Protein AF-0000000080482122 (afdb_homodimer)

Nearest PDB structures (foldseek):
  1s3l-assembly1_A  TM=9.339E-01  e=3.940E-17  Methanocaldococcus jannaschii
  7ss7-assembly1_A  TM=6.640E-01  e=1.891E-08  Klebsiella pneumoniae
  6wii-assembly1_A  TM=6.461E-01  e=1.891E-08  Klebsiella pneumoniae
  8qka-assembly1_A-2  TM=6.453E-01  e=2.932E-08  Klebsiella pneumoniae
  7ss6-assembly1_A  TM=6.422E-01  e=3.122E-08  Klebsiella pneumoniae

Sequence (332 aa):
MKLGVVSDTHDNLNYVEAAVSHFEAEAVEVVVHCGDIVSPFSATPFDSDFDFHAIRGNNDGEWKLRNVVESFGTYHDDFAHLTLDGEEIAVYHGTEAKLVEALLDSGNYDYVLRGHTHDRVVEDRDGTTHINPGGLPISGADDSFHVAVVDLGTGSVSFERLGGDAMKLGVVSDTHDNLNYVEAAVSHFEAEAVEVVVHCGDIVSPFSATPFDSDFDFHAIRGNNDGEWKLRNVVESFGTYHDDFAHLTLDGEEIAVYHGTEAKLVEALLDSGNYDYVLRGHTHDRVVEDRDGTTHINPGGLPISGADDSFHVAVVDLGTGSVSFERLGGDA

InterPro domains:
  IPR000979 Phosphodiesterase MJ0936/Vps29 [TIGR00040] (1-157)
  IPR024654 Calcineurin-like phosphoesterase domain, lpxH-type [PF12850] (1-154)
  IPR029052 Metallo-dependent phosphatase-like [G3DSA:3.60.21.10] (1-158)
  IPR029052 Metallo-dependent phosphatase-like [SSF56300] (1-161)
  IPR041802 YfcE-like, metallophosphatase domain [cd00841] (2-159)
  IPR053193 Metallophosphoesterase YfcE-like [PTHR43165] (1-136)

Foldseek 3Di:
DKEKEAEAAQCVQQVLLFSCVVCVVVVHAEYEYLENCQDQVSLQSNLDNHAYEYEYDPNNDDPCNQVSCVVRHHYDYQKDWDQDPNFTEIRGQCPDVVVLVCVLVVPPGQEYEYEDQLAFDFDHDPRHTYGYLGYDDDPPHDRFHWMWMADPVVRDIDIDTTDPDD/DKEKEFEAAQCVQQVLLFSLVVCVVVVHAEYEYLENCQDLVSLQSNLDNHAYEYEYDPNNDDPCNQVSCVVRHHYDYQKDWDQDPNFTEIRHQCPDVVVLVCVLVVPPGQEYEYEDQLAFDFDHDPRHTYGYLGYDDDPPHDRFHWMWMADPVVRDIDIDTTDPDD

pLDDT: mean 96.83, std 7.22, range [35.22, 99.0]

Structure (mmCIF, N/CA/C/O backbone):
data_AF-0000000080482122-model_v1
#
loop_
_entity.id
_entity.type
_entity.pdbx_description
1 polymer Phosphoesterase
#
loop_
_atom_site.group_PDB
_atom_site.id
_atom_site.type_symbol
_atom_site.label_atom_id
_atom_site.label_alt_id
_atom_site.label_comp_id
_atom_site.label_asym_id
_atom_site.label_entity_id
_atom_site.label_seq_id
_atom_site.pdbx_PDB_ins_code
_atom_site.Cartn_x
_atom_site.Cartn_y
_atom_site.Cartn_z
_atom_site.occupancy
_atom_site.B_iso_or_equiv
_atom_site.auth_seq_id
_atom_site.auth_comp_id
_atom_site.auth_asym_id
_atom_site.auth_atom_id
_atom_site.pdbx_PDB_model_num
ATOM 1 N N . MET A 1 1 ? -11.234 -23.516 -11.789 1 97 1 MET A N 1
ATOM 2 C CA . MET A 1 1 ? -10.047 -22.844 -12.305 1 97 1 MET A CA 1
ATOM 3 C C . MET A 1 1 ? -8.883 -22.984 -11.328 1 97 1 MET A C 1
ATOM 5 O O . MET A 1 1 ? -9.078 -22.875 -10.109 1 97 1 MET A O 1
ATOM 9 N N . LYS A 1 2 ? -7.684 -23.281 -11.875 1 98.62 2 LYS A N 1
ATOM 10 C CA . LYS A 1 2 ? -6.492 -23.328 -11.039 1 98.62 2 LYS A CA 1
ATOM 11 C C . LYS A 1 2 ? -5.645 -22.062 -11.211 1 98.62 2 LYS A C 1
ATOM 13 O O . LYS A 1 2 ? -5.434 -21.609 -12.336 1 98.62 2 LYS A O 1
ATOM 18 N N . LEU A 1 3 ? -5.297 -21.562 -10.07 1 98.88 3 LEU A N 1
ATOM 19 C CA . LEU A 1 3 ? -4.473 -20.359 -9.992 1 98.88 3 LEU A CA 1
ATOM 20 C C . LEU A 1 3 ? -3.09 -20.688 -9.438 1 98.88 3 LEU A C 1
ATOM 22 O O . LEU A 1 3 ? -2.969 -21.297 -8.375 1 98.88 3 LEU A O 1
ATOM 26 N N . GLY A 1 4 ? -2.064 -20.422 -10.227 1 98.94 4 GLY A N 1
ATOM 27 C CA . GLY A 1 4 ? -0.704 -20.516 -9.727 1 98.94 4 GLY A CA 1
ATOM 28 C C . GLY A 1 4 ? -0.22 -19.219 -9.078 1 98.94 4 GLY A C 1
ATOM 29 O O . GLY A 1 4 ? -0.48 -18.125 -9.586 1 98.94 4 GLY A O 1
ATOM 30 N N . VAL A 1 5 ? 0.404 -19.297 -7.93 1 99 5 VAL A N 1
ATOM 31 C CA . VAL A 1 5 ? 0.915 -18.156 -7.188 1 99 5 VAL A CA 1
ATOM 32 C C . VAL A 1 5 ? 2.41 -18.328 -6.93 1 99 5 VAL A C 1
ATOM 34 O O . VAL A 1 5 ? 2.84 -19.359 -6.422 1 99 5 VAL A O 1
ATOM 37 N N . VAL A 1 6 ? 3.184 -17.375 -7.32 1 98.94 6 VAL A N 1
ATOM 38 C CA . VAL A 1 6 ? 4.629 -17.359 -7.117 1 98.94 6 VAL A CA 1
ATOM 39 C C . VAL A 1 6 ? 5.09 -15.961 -6.723 1 98.94 6 VAL A C 1
ATOM 41 O O . VAL A 1 6 ? 4.398 -14.977 -6.992 1 98.94 6 VAL A O 1
ATOM 44 N N . SER A 1 7 ? 6.152 -15.867 -6.008 1 98.88 7 SER A N 1
ATOM 45 C CA . SER A 1 7 ? 6.652 -14.578 -5.559 1 98.88 7 SER A CA 1
ATOM 46 C C . SER A 1 7 ? 8.148 -14.625 -5.281 1 98.88 7 SER A C 1
ATOM 48 O O . SER A 1 7 ? 8.711 -15.703 -5.07 1 98.88 7 SER A O 1
ATOM 50 N N . ASP A 1 8 ? 8.812 -13.469 -5.312 1 98.69 8 ASP A N 1
ATOM 51 C CA . ASP A 1 8 ? 10.156 -13.258 -4.793 1 98.69 8 ASP A CA 1
ATOM 52 C C . ASP A 1 8 ? 11.141 -14.258 -5.402 1 98.69 8 ASP A C 1
ATOM 54 O O . ASP A 1 8 ? 11.891 -14.914 -4.684 1 98.69 8 ASP A O 1
ATOM 58 N N . THR A 1 9 ? 11.109 -14.344 -6.742 1 98.19 9 THR A N 1
ATOM 59 C CA . THR A 1 9 ? 12.008 -15.242 -7.457 1 98.19 9 THR A CA 1
ATOM 60 C C . THR A 1 9 ? 13.398 -14.625 -7.594 1 98.19 9 THR A C 1
ATOM 62 O O . THR A 1 9 ? 14.383 -15.344 -7.773 1 98.19 9 THR A O 1
ATOM 65 N N . HIS A 1 10 ? 13.539 -13.281 -7.57 1 97.75 10 HIS A N 1
ATOM 66 C CA . HIS A 1 10 ? 14.789 -12.523 -7.5 1 97.75 10 HIS A CA 1
ATOM 67 C C . HIS A 1 10 ? 15.773 -12.984 -8.57 1 97.75 10 HIS A C 1
ATOM 69 O O . HIS A 1 10 ? 16.938 -13.258 -8.266 1 97.75 10 HIS A O 1
ATOM 75 N N . ASP A 1 11 ? 15.336 -13.109 -9.789 1 97 11 ASP A N 1
ATOM 76 C CA . ASP A 1 11 ? 16.156 -13.344 -10.977 1 97 11 ASP A CA 1
ATOM 77 C C . ASP A 1 11 ? 16.734 -14.75 -10.977 1 97 11 ASP A C 1
ATOM 79 O O . ASP A 1 11 ? 17.609 -15.07 -11.781 1 97 11 ASP A O 1
ATOM 83 N N . ASN A 1 12 ? 16.312 -15.617 -10.047 1 97.5 12 ASN A N 1
ATOM 84 C CA . ASN A 1 12 ? 16.812 -16.984 -10.062 1 97.5 12 ASN A CA 1
ATOM 85 C C . ASN A 1 12 ? 16.125 -17.828 -11.141 1 97.5 12 ASN A C 1
ATOM 87 O O . ASN A 1 12 ? 15.047 -18.391 -10.898 1 97.5 12 ASN A O 1
ATOM 91 N N . LEU A 1 13 ? 16.781 -17.984 -12.258 1 97.06 13 LEU A N 1
ATOM 92 C CA . LEU A 1 13 ? 16.188 -18.578 -13.445 1 97.06 13 LEU A CA 1
ATOM 93 C C . LEU A 1 13 ? 15.859 -20.047 -13.211 1 97.06 13 LEU A C 1
ATOM 95 O O . LEU A 1 13 ? 14.875 -20.562 -13.742 1 97.06 13 LEU A O 1
ATOM 99 N N . ASN A 1 14 ? 16.672 -20.688 -12.391 1 96.75 14 ASN A N 1
ATOM 100 C CA . ASN A 1 14 ? 16.391 -22.094 -12.102 1 96.75 14 ASN A CA 1
ATOM 101 C C . ASN A 1 14 ? 15.039 -22.266 -11.422 1 96.75 14 ASN A C 1
ATOM 103 O O . ASN A 1 14 ? 14.242 -23.109 -11.82 1 96.75 14 ASN A O 1
ATOM 107 N N . TYR A 1 15 ? 14.773 -21.469 -10.461 1 97.44 15 TYR A N 1
ATOM 108 C CA . TYR A 1 15 ? 13.523 -21.562 -9.727 1 97.44 15 TYR A CA 1
ATOM 109 C C . TYR A 1 15 ? 12.359 -21.047 -10.562 1 97.44 15 TYR A C 1
ATOM 111 O O . TYR A 1 15 ? 11.25 -21.578 -10.492 1 97.44 15 TYR A O 1
ATOM 119 N N . VAL A 1 16 ? 12.633 -20.047 -11.367 1 98.19 16 VAL A N 1
ATOM 120 C CA . VAL A 1 16 ? 11.609 -19.516 -12.266 1 98.19 16 VAL A CA 1
ATOM 121 C C . VAL A 1 16 ? 11.164 -20.609 -13.242 1 98.19 16 VAL A C 1
ATOM 123 O O . VAL A 1 16 ? 9.969 -20.875 -13.391 1 98.19 16 VAL A O 1
ATOM 126 N N . GLU A 1 17 ? 12.133 -21.188 -13.859 1 98 17 GLU A N 1
ATOM 127 C CA . GLU A 1 17 ? 11.828 -22.234 -14.836 1 98 17 GLU A CA 1
ATOM 128 C C . GLU A 1 17 ? 11.125 -23.422 -14.188 1 98 17 GLU A C 1
ATOM 130 O O . GLU A 1 17 ? 10.203 -24 -14.773 1 98 17 GLU A O 1
ATOM 135 N N . ALA A 1 18 ? 11.586 -23.766 -13.008 1 98.19 18 ALA A N 1
ATOM 136 C CA . ALA A 1 18 ? 10.93 -24.844 -12.266 1 98.19 18 ALA A CA 1
ATOM 137 C C . ALA A 1 18 ? 9.477 -24.484 -11.961 1 98.19 18 ALA A C 1
ATOM 139 O O . ALA A 1 18 ? 8.594 -25.344 -12.062 1 98.19 18 ALA A O 1
ATOM 140 N N . ALA A 1 19 ? 9.195 -23.312 -11.539 1 98.62 19 ALA A N 1
ATOM 141 C CA . ALA A 1 19 ? 7.84 -22.859 -11.242 1 98.62 19 ALA A CA 1
ATOM 142 C C . ALA A 1 19 ? 6.949 -22.953 -12.484 1 98.62 19 ALA A C 1
ATOM 144 O O . ALA A 1 19 ? 5.844 -23.484 -12.422 1 98.62 19 ALA A O 1
ATOM 145 N N . VAL A 1 20 ? 7.484 -22.391 -13.617 1 98.62 20 VAL A N 1
ATOM 146 C CA . VAL A 1 20 ? 6.734 -22.391 -14.867 1 98.62 20 VAL A CA 1
ATOM 147 C C . VAL A 1 20 ? 6.398 -23.828 -15.273 1 98.62 20 VAL A C 1
ATOM 149 O O . VAL A 1 20 ? 5.25 -24.125 -15.602 1 98.62 20 VAL A O 1
ATOM 152 N N . SER A 1 21 ? 7.422 -24.656 -15.211 1 98.44 21 SER A N 1
ATOM 153 C CA . SER A 1 21 ? 7.223 -26.047 -15.562 1 98.44 21 SER A CA 1
ATOM 154 C C . SER A 1 21 ? 6.152 -26.688 -14.688 1 98.44 21 SER A C 1
ATOM 156 O O . SER A 1 21 ? 5.316 -27.453 -15.18 1 98.44 21 SER A O 1
ATOM 158 N N . HIS A 1 22 ? 6.199 -26.438 -13.422 1 98.62 22 HIS A N 1
ATOM 159 C CA . HIS A 1 22 ? 5.219 -26.984 -12.492 1 98.62 22 HIS A CA 1
ATOM 160 C C . HIS A 1 22 ? 3.812 -26.5 -12.82 1 98.62 22 HIS A C 1
ATOM 162 O O . HIS A 1 22 ? 2.867 -27.297 -12.852 1 98.62 22 HIS A O 1
ATOM 168 N N . PHE A 1 23 ? 3.635 -25.219 -13.078 1 98.81 23 PHE A N 1
ATOM 169 C CA . PHE A 1 23 ? 2.33 -24.641 -13.391 1 98.81 23 PHE A CA 1
ATOM 170 C C . PHE A 1 23 ? 1.779 -25.234 -14.68 1 98.81 23 PHE A C 1
ATOM 172 O O . PHE A 1 23 ? 0.583 -25.516 -14.781 1 98.81 23 PHE A O 1
ATOM 179 N N . GLU A 1 24 ? 2.689 -25.422 -15.633 1 98.56 24 GLU A N 1
ATOM 180 C CA . GLU A 1 24 ? 2.279 -26.078 -16.875 1 98.56 24 GLU A CA 1
ATOM 181 C C . GLU A 1 24 ? 1.804 -27.5 -16.609 1 98.56 24 GLU A C 1
ATOM 183 O O . GLU A 1 24 ? 0.758 -27.906 -17.125 1 98.56 24 GLU A O 1
ATOM 188 N N . ALA A 1 25 ? 2.566 -28.219 -15.844 1 98.19 25 ALA A N 1
ATOM 189 C CA . ALA A 1 25 ? 2.238 -29.609 -15.539 1 98.19 25 ALA A CA 1
ATOM 190 C C . ALA A 1 25 ? 0.899 -29.703 -14.812 1 98.19 25 ALA A C 1
ATOM 192 O O . ALA A 1 25 ? 0.146 -30.672 -15.016 1 98.19 25 ALA A O 1
ATOM 193 N N . GLU A 1 26 ? 0.612 -28.734 -14 1 98.25 26 GLU A N 1
ATOM 194 C CA . GLU A 1 26 ? -0.624 -28.719 -13.227 1 98.25 26 GLU A CA 1
ATOM 195 C C . GLU A 1 26 ? -1.778 -28.141 -14.047 1 98.25 26 GLU A C 1
ATOM 197 O O . GLU A 1 26 ? -2.91 -28.062 -13.562 1 98.25 26 GLU A O 1
ATOM 202 N N . ALA A 1 27 ? -1.479 -27.719 -15.258 1 98.12 27 ALA A N 1
ATOM 203 C CA . ALA A 1 27 ? -2.459 -27.125 -16.172 1 98.12 27 ALA A CA 1
ATOM 204 C C . ALA A 1 27 ? -3.137 -25.922 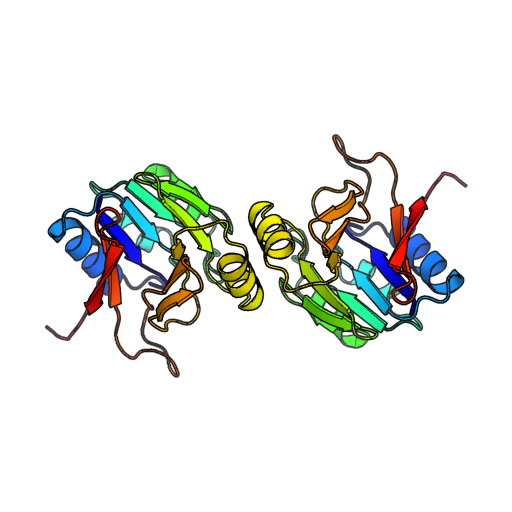-15.523 1 98.12 27 ALA A C 1
ATOM 206 O O . ALA A 1 27 ? -4.363 -25.797 -15.562 1 98.12 27 ALA A O 1
ATOM 207 N N . VAL A 1 28 ? -2.393 -25.125 -14.859 1 97.88 28 VAL A N 1
ATOM 208 C CA . VAL A 1 28 ? -2.861 -23.875 -14.273 1 97.88 28 VAL A CA 1
ATOM 209 C C . VAL A 1 28 ? -3.311 -22.922 -15.375 1 97.88 28 VAL A C 1
ATOM 211 O O . VAL A 1 28 ? -2.648 -22.797 -16.406 1 97.88 28 VAL A O 1
ATOM 214 N N . GLU A 1 29 ? -4.41 -22.25 -15.133 1 98.75 29 GLU A N 1
ATOM 215 C CA . GLU A 1 29 ? -4.945 -21.359 -16.172 1 98.75 29 GLU A CA 1
ATOM 216 C C . GLU A 1 29 ? -4.434 -19.938 -15.984 1 98.75 29 GLU A C 1
ATOM 218 O O . GLU A 1 29 ? -4.281 -19.203 -16.969 1 98.75 29 GLU A O 1
ATOM 223 N N . VAL A 1 30 ? -4.254 -19.5 -14.789 1 98.88 30 VAL A N 1
ATOM 224 C CA . VAL A 1 30 ? -3.764 -18.172 -14.469 1 98.88 30 VAL A CA 1
ATOM 225 C C . VAL A 1 30 ? -2.607 -18.266 -13.477 1 98.88 30 VAL A C 1
ATOM 227 O O . VAL A 1 30 ? -2.662 -19.047 -12.523 1 98.88 30 VAL A O 1
ATOM 230 N N . VAL A 1 31 ? -1.521 -17.5 -13.703 1 98.94 31 VAL A N 1
ATOM 231 C CA . VAL A 1 31 ? -0.409 -17.375 -12.766 1 98.94 31 VAL A CA 1
ATOM 232 C C . VAL A 1 31 ? -0.266 -15.93 -12.305 1 98.94 31 VAL A C 1
ATOM 234 O O . VAL A 1 31 ? -0.332 -15.008 -13.117 1 98.94 31 VAL A O 1
ATOM 237 N N . VAL A 1 32 ? -0.132 -15.75 -11.047 1 98.94 32 VAL A N 1
ATOM 238 C CA . VAL A 1 32 ? 0.131 -14.438 -10.461 1 98.94 32 VAL A CA 1
ATOM 239 C C . VAL A 1 32 ? 1.51 -14.43 -9.805 1 98.94 32 VAL A C 1
ATOM 241 O O . VAL A 1 32 ? 1.8 -15.266 -8.953 1 98.94 32 VAL A O 1
ATOM 244 N N . HIS A 1 33 ? 2.361 -13.602 -10.281 1 98.94 33 HIS A N 1
ATOM 245 C CA . HIS A 1 33 ? 3.604 -13.305 -9.578 1 98.94 33 HIS A CA 1
ATOM 246 C C . HIS A 1 33 ? 3.428 -12.117 -8.633 1 98.94 33 HIS A C 1
ATOM 248 O O . HIS A 1 33 ? 3.148 -11 -9.07 1 98.94 33 HIS A O 1
ATOM 254 N N . CYS A 1 34 ? 3.648 -12.305 -7.336 1 98.94 34 CYS A N 1
ATOM 255 C CA . CYS A 1 34 ? 3.316 -11.32 -6.312 1 98.94 34 CYS A CA 1
ATOM 256 C C . CYS A 1 34 ? 4.457 -10.328 -6.113 1 98.94 34 CYS A C 1
ATOM 258 O O . CYS A 1 34 ? 4.543 -9.672 -5.078 1 98.94 34 CYS A O 1
ATOM 260 N N . GLY A 1 35 ? 5.34 -10.258 -7.051 1 98.75 35 GLY A N 1
ATOM 261 C CA . GLY A 1 35 ? 6.367 -9.227 -7.039 1 98.75 35 GLY A CA 1
ATOM 262 C C . GLY A 1 35 ? 7.758 -9.773 -6.77 1 98.75 35 GLY A C 1
ATOM 263 O O . GLY A 1 35 ? 7.91 -10.945 -6.418 1 98.75 35 GLY A O 1
ATOM 264 N N . ASP A 1 36 ? 8.781 -8.898 -7 1 98.69 36 ASP A N 1
ATOM 265 C CA . ASP A 1 36 ? 10.203 -9.172 -6.859 1 98.69 36 ASP A CA 1
ATOM 266 C C . ASP A 1 36 ? 10.664 -10.227 -7.867 1 98.69 36 ASP A C 1
ATOM 268 O O . ASP A 1 36 ? 11.32 -11.203 -7.504 1 98.69 36 ASP A O 1
ATOM 272 N N . ILE A 1 37 ? 10.195 -10.016 -9.133 1 98.62 37 ILE A N 1
ATOM 273 C CA . ILE A 1 37 ? 10.789 -10.68 -10.297 1 98.62 37 ILE A CA 1
ATOM 274 C C . ILE A 1 37 ? 12.188 -10.133 -10.539 1 98.62 37 ILE A C 1
ATOM 276 O O . ILE A 1 37 ? 13.125 -10.891 -10.781 1 98.62 37 ILE A O 1
ATOM 280 N N . VAL A 1 38 ? 12.352 -8.812 -10.445 1 97.88 38 VAL A N 1
ATOM 281 C CA . VAL A 1 38 ? 13.555 -7.988 -10.445 1 97.88 38 VAL A CA 1
ATOM 282 C C . VAL A 1 38 ? 13.906 -7.586 -11.875 1 97.88 38 VAL A C 1
ATOM 284 O O . VAL A 1 38 ? 13.82 -6.406 -12.234 1 97.88 38 VAL A O 1
ATOM 287 N N . SER A 1 39 ? 14.188 -8.531 -12.797 1 98 39 SER A N 1
ATOM 288 C CA . SER A 1 39 ? 14.68 -8.172 -14.125 1 98 39 SER A CA 1
ATOM 289 C C . SER A 1 39 ? 13.797 -8.758 -15.219 1 98 39 SER A C 1
ATOM 291 O O . SER A 1 39 ? 13.141 -9.781 -15.016 1 98 39 SER A O 1
ATOM 293 N N . PRO A 1 40 ? 13.812 -8.148 -16.422 1 97.75 40 PRO A N 1
ATOM 294 C CA . PRO A 1 40 ? 12.984 -8.617 -17.547 1 97.75 40 PRO A CA 1
ATOM 295 C C . PRO A 1 40 ? 13.305 -10.047 -17.953 1 97.75 40 PRO A C 1
ATOM 297 O O . PRO A 1 40 ? 12.406 -10.812 -18.297 1 97.75 40 PRO A O 1
ATOM 300 N N . PHE A 1 41 ? 14.586 -10.367 -17.906 1 97.12 41 PHE A N 1
ATOM 301 C CA . PHE A 1 41 ? 14.961 -11.688 -18.391 1 97.12 41 PHE A CA 1
ATOM 302 C C . PHE A 1 41 ? 14.32 -12.781 -17.547 1 97.12 41 PHE A C 1
ATOM 304 O O . PHE A 1 41 ? 14.039 -13.875 -18.047 1 97.12 41 PHE A O 1
ATOM 311 N N . SER A 1 42 ? 14.055 -12.555 -16.297 1 97.62 42 SER A N 1
ATOM 312 C CA . SER A 1 42 ? 13.5 -13.547 -15.391 1 97.62 42 SER A CA 1
ATOM 313 C C . SER A 1 42 ? 11.977 -13.578 -15.461 1 97.62 42 SER A C 1
ATOM 315 O O . SER A 1 42 ? 11.336 -14.469 -14.898 1 97.62 42 SER A O 1
ATOM 317 N N . ALA A 1 43 ? 11.383 -12.617 -16.141 1 98.56 43 ALA A N 1
ATOM 318 C CA . ALA A 1 43 ? 9.945 -12.594 -16.375 1 98.56 43 ALA A CA 1
ATOM 319 C C . ALA A 1 43 ? 9.586 -13.391 -17.641 1 98.56 43 ALA A C 1
ATOM 321 O O . ALA A 1 43 ? 8.492 -13.953 -17.734 1 98.56 43 ALA A O 1
ATOM 322 N N . THR A 1 44 ? 10.469 -13.445 -18.578 1 98.56 44 THR A N 1
ATOM 323 C CA . THR A 1 44 ? 10.227 -13.945 -19.938 1 98.56 44 THR A CA 1
ATOM 324 C C . THR A 1 44 ? 9.75 -15.398 -19.891 1 98.56 44 THR A C 1
ATOM 326 O O . THR A 1 44 ? 8.867 -15.781 -20.656 1 98.56 44 THR A O 1
ATOM 329 N N . PRO A 1 45 ? 10.328 -16.25 -18.984 1 98.69 45 PRO A N 1
ATOM 330 C CA . PRO A 1 45 ? 9.891 -17.656 -18.953 1 98.69 45 PRO A CA 1
ATOM 331 C C . PRO A 1 45 ? 8.406 -17.797 -18.625 1 98.69 45 PRO A C 1
ATOM 333 O O . PRO A 1 45 ? 7.816 -18.844 -18.891 1 98.69 45 PRO A O 1
ATOM 336 N N . PHE A 1 46 ? 7.801 -16.766 -18.078 1 98.81 46 PHE A N 1
ATOM 337 C CA . PHE A 1 46 ? 6.395 -16.859 -17.703 1 98.81 46 PHE A CA 1
ATOM 338 C C . PHE A 1 46 ? 5.5 -16.641 -18.922 1 98.81 46 PHE A C 1
ATOM 340 O O . PHE A 1 46 ? 4.273 -16.703 -18.812 1 98.81 46 PHE A O 1
ATOM 347 N N . ASP A 1 47 ? 6.125 -16.25 -20.078 1 98.75 47 ASP A N 1
ATOM 348 C CA . ASP A 1 47 ? 5.395 -16.266 -21.344 1 98.75 47 ASP A CA 1
ATOM 349 C C . ASP A 1 47 ? 5.043 -17.703 -21.75 1 98.75 47 ASP A C 1
ATOM 351 O O . ASP A 1 47 ? 5.828 -18.375 -22.438 1 98.75 47 ASP A O 1
ATOM 355 N N . SER A 1 48 ? 4.023 -18.203 -21.281 1 98.19 48 SER A N 1
ATOM 356 C CA . SER A 1 48 ? 3.566 -19.578 -21.453 1 98.19 48 SER A CA 1
ATOM 357 C C . SER A 1 48 ? 2.074 -19.641 -21.75 1 98.19 48 SER A C 1
ATOM 359 O O . SER A 1 48 ? 1.477 -18.625 -22.141 1 98.19 48 SER A O 1
ATOM 361 N N . ASP A 1 49 ? 1.396 -20.828 -21.641 1 96.69 49 ASP A N 1
ATOM 362 C CA . ASP A 1 49 ? 0.021 -21.031 -22.078 1 96.69 49 ASP A CA 1
ATOM 363 C C . ASP A 1 49 ? -0.974 -20.5 -21.047 1 96.69 49 ASP A C 1
ATOM 365 O O . ASP A 1 49 ? -2.166 -20.375 -21.344 1 96.69 49 ASP A O 1
ATOM 369 N N . PHE A 1 50 ? -0.515 -20.188 -19.891 1 98.75 50 PHE A N 1
ATOM 370 C CA . PHE A 1 50 ? -1.396 -19.609 -18.875 1 98.75 50 PHE A CA 1
ATOM 371 C C . PHE A 1 50 ? -1.436 -18.094 -18.969 1 98.75 50 PHE A C 1
ATOM 373 O O . PHE A 1 50 ? -0.522 -17.484 -19.531 1 98.75 50 PHE A O 1
ATOM 380 N N . ASP A 1 51 ? -2.551 -17.453 -18.516 1 98.81 51 ASP A N 1
ATOM 381 C CA . ASP A 1 51 ? -2.605 -16.016 -18.344 1 98.81 51 ASP A CA 1
ATOM 382 C C . ASP A 1 51 ? -1.696 -15.562 -17.203 1 98.81 51 ASP A C 1
ATOM 384 O O . ASP A 1 51 ? -1.727 -16.141 -16.109 1 98.81 51 ASP A O 1
ATOM 388 N N . PHE A 1 52 ? -0.878 -14.523 -17.453 1 98.94 52 PHE A N 1
ATOM 389 C CA . PHE A 1 52 ? 0.132 -14.133 -16.484 1 98.94 52 PHE A CA 1
ATOM 390 C C . PHE A 1 52 ? -0.14 -12.727 -15.961 1 98.94 52 PHE A C 1
ATOM 392 O O . PHE A 1 52 ? -0.36 -11.797 -16.734 1 98.94 52 PHE A O 1
ATOM 399 N N . HIS A 1 53 ? -0.167 -12.578 -14.648 1 98.94 53 HIS A N 1
ATOM 400 C CA . HIS A 1 53 ? -0.265 -11.297 -13.953 1 98.94 53 HIS A CA 1
ATOM 401 C C . HIS A 1 53 ? 0.924 -11.086 -13.023 1 98.94 53 HIS A C 1
ATOM 403 O O . HIS A 1 53 ? 1.391 -12.031 -12.375 1 98.94 53 HIS A O 1
ATOM 409 N N . ALA A 1 54 ? 1.386 -9.945 -12.938 1 98.88 54 ALA A N 1
ATOM 410 C CA . ALA A 1 54 ? 2.447 -9.602 -11.992 1 98.88 54 ALA A CA 1
ATOM 411 C C . ALA A 1 54 ? 2.182 -8.25 -11.336 1 98.88 54 ALA A C 1
ATOM 413 O O . ALA A 1 54 ? 1.622 -7.344 -11.961 1 98.88 54 ALA A O 1
ATOM 414 N N . ILE A 1 55 ? 2.51 -8.102 -10.133 1 98.69 55 ILE A N 1
ATOM 415 C CA . ILE A 1 55 ? 2.551 -6.793 -9.492 1 98.69 55 ILE A CA 1
ATOM 416 C C . ILE A 1 55 ? 3.996 -6.434 -9.148 1 98.69 55 ILE A C 1
ATOM 418 O O . ILE A 1 55 ? 4.891 -7.277 -9.234 1 98.69 55 ILE A O 1
ATOM 422 N N . ARG A 1 56 ? 4.176 -5.188 -8.781 1 97.88 56 ARG A N 1
ATOM 423 C CA . ARG A 1 56 ? 5.504 -4.664 -8.477 1 97.88 56 ARG A CA 1
ATOM 424 C C . ARG A 1 56 ? 5.922 -5.031 -7.055 1 97.88 56 ARG A C 1
ATOM 426 O O . ARG A 1 56 ? 5.156 -4.84 -6.105 1 97.88 56 ARG A O 1
ATOM 433 N N . GLY A 1 57 ? 7.098 -5.652 -6.887 1 97.94 57 GLY A N 1
ATOM 434 C CA . GLY A 1 57 ? 7.746 -5.801 -5.594 1 97.94 57 GLY A CA 1
ATOM 435 C C . GLY A 1 57 ? 8.773 -4.723 -5.316 1 97.94 57 GLY A C 1
ATOM 436 O O . GLY A 1 57 ? 9.086 -3.914 -6.191 1 97.94 57 GLY A O 1
ATOM 437 N N . ASN A 1 58 ? 9.266 -4.629 -4.094 1 96.44 58 ASN A N 1
ATOM 438 C CA . ASN A 1 58 ? 10.156 -3.545 -3.691 1 96.44 58 ASN A CA 1
ATOM 439 C C . ASN A 1 58 ? 11.523 -3.664 -4.363 1 96.44 58 ASN A C 1
ATOM 441 O O . ASN A 1 58 ? 12.297 -2.711 -4.367 1 96.44 58 ASN A O 1
ATOM 445 N N . ASN A 1 59 ? 11.883 -4.812 -5.027 1 97.31 59 ASN A N 1
ATOM 446 C CA . ASN A 1 59 ? 13.148 -4.977 -5.73 1 97.31 59 ASN A CA 1
ATOM 447 C C . ASN A 1 59 ? 12.961 -4.906 -7.242 1 97.31 59 ASN A C 1
ATOM 449 O O . ASN A 1 59 ? 13.914 -5.098 -8 1 97.31 59 ASN A O 1
ATOM 453 N N . ASP A 1 60 ? 11.719 -4.656 -7.637 1 96.56 60 ASP A N 1
ATOM 454 C CA . ASP A 1 60 ? 11.438 -4.504 -9.062 1 96.56 60 ASP A CA 1
ATOM 455 C C . ASP A 1 60 ? 11.773 -3.088 -9.539 1 96.56 60 ASP A C 1
ATOM 457 O O . ASP A 1 60 ? 10.93 -2.189 -9.453 1 96.56 60 ASP A O 1
ATOM 461 N N . GLY A 1 61 ? 12.961 -2.838 -9.945 1 89.88 61 GLY A N 1
ATOM 462 C CA . GLY A 1 61 ? 13.359 -1.479 -10.273 1 89.88 61 GLY A CA 1
ATOM 463 C C . GLY A 1 61 ? 13.75 -1.305 -11.727 1 89.88 61 GLY A C 1
ATOM 464 O O . GLY A 1 61 ? 13.922 -0.179 -12.195 1 89.88 61 GLY A O 1
ATOM 465 N N . GLU A 1 62 ? 13.828 -2.475 -12.469 1 91.12 62 GLU A N 1
ATOM 466 C CA . GLU A 1 62 ? 14.273 -2.357 -13.859 1 91.12 62 GLU A CA 1
ATOM 467 C C . GLU A 1 62 ? 13.156 -1.816 -14.75 1 91.12 62 GLU A C 1
ATOM 469 O O . GLU A 1 62 ? 12.055 -2.365 -14.773 1 91.12 62 GLU A O 1
ATOM 474 N N . TRP A 1 63 ? 13.453 -0.878 -15.555 1 89.25 63 TRP A N 1
ATOM 475 C CA . TRP A 1 63 ? 12.477 -0.09 -16.297 1 89.25 63 TRP A CA 1
ATOM 476 C C . TRP A 1 63 ? 11.773 -0.945 -17.344 1 89.25 63 TRP A C 1
ATOM 478 O O . TRP A 1 63 ? 10.609 -0.702 -17.672 1 89.25 63 TRP A O 1
ATOM 488 N N . LYS A 1 64 ? 12.492 -1.893 -17.859 1 96.19 64 LYS A N 1
ATOM 489 C CA . LYS A 1 64 ? 11.953 -2.656 -18.984 1 96.19 64 LYS A CA 1
ATOM 490 C C . LYS A 1 64 ? 11.086 -3.811 -18.5 1 96.19 64 LYS A C 1
ATOM 492 O O . LYS A 1 64 ? 10.438 -4.492 -19.297 1 96.19 64 LYS A O 1
ATOM 497 N N . LEU A 1 65 ? 11.117 -4.082 -17.234 1 97.69 65 LEU A N 1
ATOM 498 C CA . LEU A 1 65 ? 10.375 -5.219 -16.688 1 97.69 65 LEU A CA 1
ATOM 499 C C . LEU A 1 65 ? 8.898 -5.133 -17.062 1 97.69 65 LEU A C 1
ATOM 501 O O . LEU A 1 65 ? 8.328 -6.102 -17.562 1 97.69 65 LEU A O 1
ATOM 505 N N . ARG A 1 66 ? 8.273 -3.99 -16.828 1 97.69 66 ARG A N 1
ATOM 506 C CA . ARG A 1 66 ? 6.867 -3.789 -17.156 1 97.69 66 ARG A CA 1
ATOM 507 C C . ARG A 1 66 ? 6.605 -4.098 -18.625 1 97.69 66 ARG A C 1
ATOM 509 O O . ARG A 1 66 ? 5.684 -4.848 -18.953 1 97.69 66 ARG A O 1
ATOM 516 N N . ASN A 1 67 ? 7.418 -3.486 -19.484 1 98.06 67 ASN A N 1
ATOM 517 C CA . ASN A 1 67 ? 7.234 -3.656 -20.922 1 98.06 67 ASN A CA 1
ATOM 518 C C . ASN A 1 67 ? 7.309 -5.125 -21.328 1 98.06 67 ASN A C 1
ATOM 520 O O . ASN A 1 67 ? 6.516 -5.59 -22.141 1 98.06 67 ASN A O 1
ATOM 524 N N . VAL A 1 68 ? 8.281 -5.777 -20.781 1 98.44 68 VAL A N 1
ATOM 525 C CA . VAL A 1 68 ? 8.453 -7.188 -21.109 1 98.44 68 VAL A CA 1
ATOM 526 C C . VAL A 1 68 ? 7.238 -7.98 -20.641 1 98.44 68 VAL A C 1
ATOM 528 O O . VAL A 1 68 ? 6.652 -8.742 -21.406 1 98.44 68 VAL A O 1
ATOM 531 N N . VAL A 1 69 ? 6.832 -7.848 -19.375 1 98.69 69 VAL A N 1
ATOM 532 C CA . VAL A 1 69 ? 5.68 -8.57 -18.844 1 98.69 69 VAL A CA 1
ATOM 533 C C . VAL A 1 69 ? 4.441 -8.25 -19.688 1 98.69 69 VAL A C 1
ATOM 535 O O . VAL A 1 69 ? 3.674 -9.156 -20.031 1 98.69 69 VAL A O 1
ATOM 538 N N . GLU A 1 70 ? 4.266 -6.992 -20.062 1 98.56 70 GLU A N 1
ATOM 539 C CA . GLU A 1 70 ? 3.07 -6.555 -20.781 1 98.56 70 GLU A CA 1
ATOM 540 C C . GLU A 1 70 ? 3.047 -7.109 -22.203 1 98.56 70 GLU A C 1
ATOM 542 O O . GLU A 1 70 ? 2.006 -7.094 -22.859 1 98.56 70 GLU A O 1
ATOM 547 N N . SER A 1 71 ? 4.207 -7.488 -22.703 1 98.56 71 SER A N 1
ATOM 548 C CA . SER A 1 71 ? 4.254 -8.086 -24.031 1 98.56 71 SER A CA 1
ATOM 549 C C . SER A 1 71 ? 3.543 -9.438 -24.062 1 98.56 71 SER A C 1
ATOM 551 O O . SER A 1 71 ? 3.176 -9.922 -25.125 1 98.56 71 SER A O 1
ATOM 553 N N . PHE A 1 72 ? 3.309 -10.094 -22.906 1 98.62 72 PHE A N 1
ATOM 554 C CA . PHE A 1 72 ? 2.684 -11.414 -22.938 1 98.62 72 PHE A CA 1
ATOM 555 C C . PHE A 1 72 ? 1.694 -11.57 -21.781 1 98.62 72 PHE A C 1
ATOM 557 O O . PHE A 1 72 ? 0.958 -12.555 -21.719 1 98.62 72 PHE A O 1
ATOM 564 N N . GLY A 1 73 ? 1.598 -10.664 -20.891 1 98.75 73 GLY A N 1
ATOM 565 C CA . GLY A 1 73 ? 0.743 -10.695 -19.719 1 98.75 73 GLY A CA 1
ATOM 566 C C . GLY A 1 73 ? 0.312 -9.312 -19.25 1 98.75 73 GLY A C 1
ATOM 567 O O . GLY A 1 73 ? 0.2 -8.391 -20.062 1 98.75 73 GLY A O 1
ATOM 568 N N . THR A 1 74 ? -0.041 -9.211 -18 1 98.75 74 THR A N 1
ATOM 569 C CA . THR A 1 74 ? -0.469 -7.938 -17.438 1 98.75 74 THR A CA 1
ATOM 570 C C . THR A 1 74 ? 0.401 -7.559 -16.234 1 98.75 74 THR A C 1
ATOM 572 O O . THR A 1 74 ? 0.567 -8.352 -15.312 1 98.75 74 THR A O 1
ATOM 575 N N . TYR A 1 75 ? 1.057 -6.516 -16.312 1 98.44 75 TYR A N 1
ATOM 576 C CA . TYR A 1 75 ? 1.814 -5.965 -15.195 1 98.44 75 TYR A CA 1
ATOM 577 C C . TYR A 1 75 ? 0.996 -4.922 -14.445 1 98.44 75 TYR A C 1
ATOM 579 O O . TYR A 1 75 ? 0.68 -3.863 -14.984 1 98.44 75 TYR A O 1
ATOM 587 N N . HIS A 1 76 ? 0.771 -5.363 -13.297 1 96.31 76 HIS A N 1
ATOM 588 C CA . HIS A 1 76 ? 0.031 -4.453 -12.43 1 96.31 76 HIS A CA 1
ATOM 589 C C . HIS A 1 76 ? 0.977 -3.58 -11.617 1 96.31 76 HIS A C 1
ATOM 591 O O . HIS A 1 76 ? 2.172 -3.865 -11.523 1 96.31 76 HIS A O 1
ATOM 597 N N . ASP A 1 77 ? 0.746 -2.371 -11.328 1 93.69 77 ASP A N 1
ATOM 598 C CA . ASP A 1 77 ? 1.528 -1.5 -10.453 1 93.69 77 ASP A CA 1
ATOM 599 C C . ASP A 1 77 ? 1.627 -2.08 -9.047 1 93.69 77 ASP A C 1
ATOM 601 O O . ASP A 1 77 ? 1.943 -3.26 -8.875 1 93.69 77 ASP A O 1
ATOM 605 N N . ASP A 1 78 ? 1.424 -1.459 -8.094 1 97.31 78 ASP A N 1
ATOM 606 C CA . ASP A 1 78 ? 1.721 -1.861 -6.723 1 97.31 78 ASP A CA 1
ATOM 607 C C . ASP A 1 78 ? 0.622 -2.764 -6.164 1 97.31 78 ASP A C 1
ATOM 609 O O . ASP A 1 78 ? 0.785 -3.363 -5.098 1 97.31 78 ASP A O 1
ATOM 613 N N . PHE A 1 79 ? -0.489 -2.904 -6.852 1 98.69 79 PHE A N 1
ATOM 614 C CA . PHE A 1 79 ? -1.65 -3.646 -6.379 1 98.69 79 PHE A CA 1
ATOM 615 C C . PHE A 1 79 ? -2.475 -4.172 -7.551 1 98.69 79 PHE A C 1
ATOM 617 O O . PHE A 1 79 ? -2.598 -3.5 -8.578 1 98.69 79 PHE A O 1
ATOM 624 N N . ALA A 1 80 ? -3.084 -5.379 -7.434 1 98.81 80 ALA A N 1
ATOM 625 C CA . ALA A 1 80 ? -4.031 -5.902 -8.414 1 98.81 80 ALA A CA 1
ATOM 626 C C . ALA A 1 80 ? -5.309 -6.387 -7.746 1 98.81 80 ALA A C 1
ATOM 628 O O . ALA A 1 80 ? -5.262 -7.008 -6.68 1 98.81 80 ALA A O 1
ATOM 629 N N . HIS A 1 81 ? -6.387 -6 -8.258 1 98.81 81 HIS A N 1
ATOM 630 C CA . HIS A 1 81 ? -7.676 -6.625 -7.988 1 98.81 81 HIS A CA 1
ATOM 631 C C . HIS A 1 81 ? -8.125 -7.496 -9.156 1 98.81 81 HIS A C 1
ATOM 633 O O . HIS A 1 81 ? -8.344 -6.996 -10.258 1 98.81 81 HIS A O 1
ATOM 639 N N . LEU A 1 82 ? -8.258 -8.789 -8.93 1 98.81 82 LEU A N 1
ATOM 640 C CA . LEU A 1 82 ? -8.672 -9.719 -9.969 1 98.81 82 LEU A CA 1
ATOM 641 C C . LEU A 1 82 ? -9.992 -10.391 -9.602 1 98.81 82 LEU A C 1
ATOM 643 O O . LEU A 1 82 ? -10.258 -10.672 -8.43 1 98.81 82 LEU A O 1
ATOM 647 N N . THR A 1 83 ? -10.82 -10.547 -10.531 1 98.75 83 THR A N 1
ATOM 648 C CA . THR A 1 83 ? -12 -11.398 -10.422 1 98.75 83 THR A CA 1
ATOM 649 C C . THR A 1 83 ? -11.852 -12.648 -11.281 1 98.75 83 THR A C 1
ATOM 651 O O . THR A 1 83 ? -11.898 -12.57 -12.508 1 98.75 83 THR A O 1
ATOM 654 N N . LEU A 1 84 ? -11.578 -13.773 -10.656 1 98.62 84 LEU A N 1
ATOM 655 C CA . LEU A 1 84 ? -11.359 -15.047 -11.336 1 98.62 84 LEU A CA 1
ATOM 656 C C . LEU A 1 84 ? -12.344 -16.109 -10.844 1 98.62 84 LEU A C 1
ATOM 658 O O . LEU A 1 84 ? -12.414 -16.375 -9.641 1 98.62 84 LEU A O 1
ATOM 662 N N . ASP A 1 85 ? -13.141 -16.672 -11.742 1 97.5 85 ASP A N 1
ATOM 663 C CA . ASP A 1 85 ? -14.117 -17.703 -11.422 1 97.5 85 ASP A CA 1
ATOM 664 C C . ASP A 1 85 ? -15.047 -17.266 -10.297 1 97.5 85 ASP A C 1
ATOM 666 O O . ASP A 1 85 ? -15.289 -18.016 -9.344 1 97.5 85 ASP A O 1
ATOM 670 N N . GLY A 1 86 ? -15.398 -16.016 -10.281 1 97.94 86 GLY A N 1
ATOM 671 C CA . GLY A 1 86 ? -16.344 -15.438 -9.336 1 97.94 86 GLY A CA 1
ATOM 672 C C . GLY A 1 86 ? -15.711 -15.055 -8.008 1 97.94 86 GLY A C 1
ATOM 673 O O . GLY A 1 86 ? -16.391 -14.555 -7.113 1 97.94 86 GLY A O 1
ATOM 674 N N . GLU A 1 87 ? -14.398 -15.297 -7.855 1 98.69 87 GLU A N 1
ATOM 675 C CA . GLU A 1 87 ? -13.68 -14.977 -6.629 1 98.69 87 GLU A CA 1
ATOM 676 C C . GLU A 1 87 ? -12.992 -13.617 -6.734 1 98.69 87 GLU A C 1
ATOM 678 O O . GLU A 1 87 ? -12.43 -13.281 -7.777 1 98.69 87 GLU A O 1
ATOM 683 N N . GLU A 1 88 ? -13.086 -12.828 -5.684 1 98.88 88 GLU A N 1
ATOM 684 C CA . GLU A 1 88 ? -12.391 -11.547 -5.574 1 98.88 88 GLU A CA 1
ATOM 685 C C . GLU A 1 88 ? -11.016 -11.719 -4.949 1 98.88 88 GLU A C 1
ATOM 687 O O . GLU A 1 88 ? -10.891 -12.133 -3.795 1 98.88 88 GLU A O 1
ATOM 692 N N . ILE A 1 89 ? -9.969 -11.328 -5.711 1 98.94 89 ILE A N 1
ATOM 693 C CA . ILE A 1 89 ? -8.594 -11.617 -5.309 1 98.94 89 ILE A CA 1
ATOM 694 C C . ILE A 1 89 ? -7.785 -10.32 -5.27 1 98.94 89 ILE A C 1
ATOM 696 O O . ILE A 1 89 ? -7.723 -9.594 -6.262 1 98.94 89 ILE A O 1
ATOM 700 N N . ALA A 1 90 ? -7.242 -10.016 -4.125 1 98.94 90 ALA A N 1
ATOM 701 C CA . ALA A 1 90 ? -6.289 -8.914 -3.988 1 98.94 90 ALA A CA 1
ATOM 702 C C . ALA A 1 90 ? -4.852 -9.422 -4.055 1 98.94 90 ALA A C 1
ATOM 704 O O . ALA A 1 90 ? -4.527 -10.461 -3.469 1 98.94 90 ALA A O 1
ATOM 705 N N . VAL A 1 91 ? -4.004 -8.773 -4.801 1 98.94 91 VAL A N 1
ATOM 706 C CA . VAL A 1 91 ? -2.582 -9.086 -4.875 1 98.94 91 VAL A CA 1
ATOM 707 C C . VAL A 1 91 ? -1.76 -7.859 -4.48 1 98.94 91 VAL A C 1
ATOM 709 O O . VAL A 1 91 ? -1.889 -6.797 -5.09 1 98.94 91 VAL A O 1
ATOM 712 N N . TYR A 1 92 ? -1.048 -7.902 -3.416 1 98.88 92 TYR A N 1
ATOM 713 C CA . TYR A 1 92 ? -0.147 -6.883 -2.891 1 98.88 92 TYR A CA 1
ATOM 714 C C . TYR A 1 92 ? 1.157 -7.504 -2.406 1 98.88 92 TYR A C 1
ATOM 716 O O . TYR A 1 92 ? 1.147 -8.547 -1.744 1 98.88 92 TYR A O 1
ATOM 724 N N . HIS A 1 93 ? 2.252 -6.93 -2.789 1 98.81 93 HIS A N 1
ATOM 725 C CA . HIS A 1 93 ? 3.545 -7.531 -2.48 1 98.81 93 HIS A CA 1
ATOM 726 C C . HIS A 1 93 ? 3.711 -7.742 -0.98 1 98.81 93 HIS A C 1
ATOM 728 O O . HIS A 1 93 ? 4.293 -8.742 -0.548 1 98.81 93 HIS A O 1
ATOM 734 N N . GLY A 1 94 ? 3.188 -6.785 -0.227 1 98.44 94 GLY A N 1
ATOM 735 C CA . GLY A 1 94 ? 3.172 -6.977 1.214 1 98.44 94 GLY A CA 1
ATOM 736 C C . GLY A 1 94 ? 4.297 -6.246 1.925 1 98.44 94 GLY A C 1
ATOM 737 O O . GLY A 1 94 ? 4.664 -6.602 3.047 1 98.44 94 GLY A O 1
ATOM 738 N N . THR A 1 95 ? 4.848 -5.172 1.314 1 97.75 95 THR A N 1
ATOM 739 C CA . THR A 1 95 ? 5.934 -4.398 1.915 1 97.75 95 THR A CA 1
ATOM 740 C C . THR A 1 95 ? 5.477 -3.754 3.221 1 97.75 95 THR A C 1
ATOM 742 O O . THR A 1 95 ? 6.285 -3.543 4.129 1 97.75 95 THR A O 1
ATOM 745 N N . GLU A 1 96 ? 4.258 -3.379 3.254 1 98.25 96 GLU A N 1
ATOM 746 C CA . GLU A 1 96 ? 3.652 -2.857 4.477 1 98.25 96 GLU A CA 1
ATOM 747 C C . GLU A 1 96 ? 2.68 -3.865 5.082 1 98.25 96 GLU A C 1
ATOM 749 O O . GLU A 1 96 ? 1.588 -4.078 4.551 1 98.25 96 GLU A O 1
ATOM 754 N N . ALA A 1 97 ? 3.006 -4.453 6.176 1 98.06 97 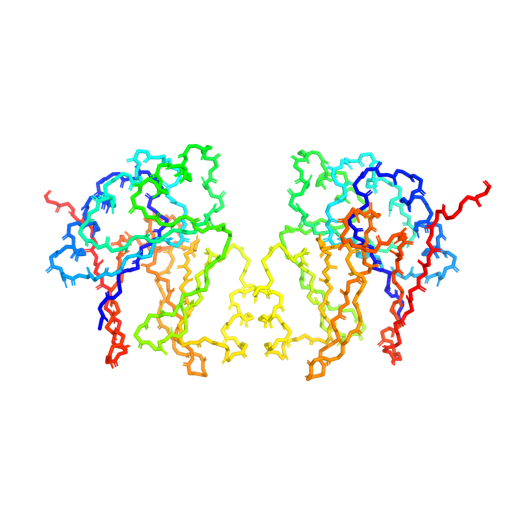ALA A N 1
ATOM 755 C CA . ALA A 1 97 ? 2.234 -5.516 6.809 1 98.06 97 ALA A CA 1
ATOM 756 C C . ALA A 1 97 ? 0.83 -5.039 7.168 1 98.06 97 ALA A C 1
ATOM 758 O O . ALA A 1 97 ? -0.136 -5.801 7.062 1 98.06 97 ALA A O 1
ATOM 759 N N . LYS A 1 98 ? 0.708 -3.836 7.555 1 98.5 98 LYS A N 1
ATOM 760 C CA . LYS A 1 98 ? -0.577 -3.309 8.008 1 98.5 98 LYS A CA 1
ATOM 761 C C . LYS A 1 98 ? -1.544 -3.145 6.836 1 98.5 98 LYS A C 1
ATOM 763 O O . LYS A 1 98 ? -2.76 -3.252 7.008 1 98.5 98 LYS A O 1
ATOM 768 N N . LEU A 1 99 ? -1.021 -2.883 5.656 1 98.75 99 LEU A N 1
ATOM 769 C CA . LEU A 1 99 ? -1.882 -2.852 4.477 1 98.75 99 LEU A CA 1
ATOM 770 C C . LEU A 1 99 ? -2.396 -4.246 4.145 1 98.75 99 LEU A C 1
ATOM 772 O O . LEU A 1 99 ? -3.545 -4.406 3.723 1 98.75 99 LEU A O 1
ATOM 776 N N . VAL A 1 100 ? -1.568 -5.305 4.32 1 98.81 100 VAL A N 1
ATOM 777 C CA . VAL A 1 100 ? -2.021 -6.684 4.16 1 98.81 100 VAL A CA 1
ATOM 778 C C . VAL A 1 100 ? -3.146 -6.977 5.152 1 98.81 100 VAL A C 1
ATOM 780 O O . VAL A 1 100 ? -4.184 -7.531 4.777 1 98.81 100 VAL A O 1
ATOM 783 N N . GLU A 1 101 ? -2.922 -6.539 6.375 1 98.75 101 GLU A N 1
ATOM 784 C CA . GLU A 1 101 ? -3.93 -6.746 7.414 1 98.75 101 GLU A CA 1
ATOM 785 C C . GLU A 1 101 ? -5.25 -6.074 7.039 1 98.75 101 GLU A C 1
ATOM 787 O O . GLU A 1 101 ? -6.32 -6.652 7.238 1 98.75 101 GLU A O 1
ATOM 792 N N . ALA A 1 102 ? -5.125 -4.891 6.527 1 98.88 102 ALA A N 1
ATOM 793 C CA . ALA A 1 102 ? -6.328 -4.164 6.137 1 98.88 102 ALA A CA 1
ATOM 794 C C . ALA A 1 102 ? -7.082 -4.902 5.035 1 98.88 102 ALA A C 1
ATOM 796 O O . ALA A 1 102 ? -8.312 -4.98 5.059 1 98.88 102 ALA A O 1
ATOM 797 N N . LEU A 1 103 ? -6.348 -5.402 4.086 1 98.88 103 LEU A N 1
ATOM 798 C CA . LEU A 1 103 ? -6.969 -6.168 3.016 1 98.88 103 LEU A CA 1
ATOM 799 C C . LEU A 1 103 ? -7.703 -7.383 3.572 1 98.88 103 LEU A C 1
ATOM 801 O O . LEU A 1 103 ? -8.844 -7.66 3.188 1 98.88 103 LEU A O 1
ATOM 805 N N . LEU A 1 104 ? -7.062 -8.047 4.492 1 98.81 104 LEU A N 1
ATOM 806 C CA . LEU A 1 104 ? -7.617 -9.266 5.074 1 98.81 104 LEU A CA 1
ATOM 807 C C . LEU A 1 104 ? -8.852 -8.953 5.918 1 98.81 104 LEU A C 1
ATOM 809 O O . LEU A 1 104 ? -9.805 -9.727 5.934 1 98.81 104 LEU A O 1
ATOM 813 N N . ASP A 1 105 ? -8.828 -7.84 6.539 1 98.69 105 ASP A N 1
ATOM 814 C CA . ASP A 1 105 ? -9.867 -7.508 7.508 1 98.69 105 ASP A CA 1
ATOM 815 C C . ASP A 1 105 ? -11.023 -6.773 6.832 1 98.69 105 ASP A C 1
ATOM 817 O O . ASP A 1 105 ? -12.094 -6.621 7.422 1 98.69 105 ASP A O 1
ATOM 821 N N . SER A 1 106 ? -10.867 -6.324 5.594 1 98.5 106 SER A N 1
ATOM 822 C CA . SER A 1 106 ? -11.828 -5.445 4.941 1 98.5 106 SER A CA 1
ATOM 823 C C . SER A 1 106 ? -13.117 -6.188 4.594 1 98.5 106 SER A C 1
ATOM 825 O O . SER A 1 106 ? -14.164 -5.566 4.402 1 98.5 106 SER A O 1
ATOM 827 N N . GLY A 1 107 ? -13.008 -7.566 4.398 1 97.75 107 GLY A N 1
ATOM 828 C CA . GLY A 1 107 ? -14.148 -8.352 3.957 1 97.75 107 GLY A CA 1
ATOM 829 C C . GLY A 1 107 ? -14.438 -8.203 2.475 1 97.75 107 GLY A C 1
ATOM 830 O O . GLY A 1 107 ? -15.438 -8.719 1.977 1 97.75 107 GLY A O 1
ATOM 831 N N . ASN A 1 108 ? -13.531 -7.539 1.737 1 98.56 108 ASN A N 1
ATOM 832 C CA . ASN A 1 108 ? -13.766 -7.219 0.333 1 98.56 108 ASN A CA 1
ATOM 833 C C . ASN A 1 108 ? -13.297 -8.344 -0.586 1 98.56 108 ASN A C 1
ATOM 835 O O . ASN A 1 108 ? -13.648 -8.375 -1.766 1 98.56 108 ASN A O 1
ATOM 839 N N . TYR A 1 109 ? -12.516 -9.32 -0.049 1 98.88 109 TYR A N 1
ATOM 840 C CA . TYR A 1 109 ? -11.812 -10.258 -0.918 1 98.88 109 TYR A CA 1
ATOM 841 C C . TYR A 1 109 ? -11.961 -11.688 -0.414 1 98.88 109 TYR A C 1
ATOM 843 O O . TYR A 1 109 ? -12 -11.93 0.795 1 98.88 109 TYR A O 1
ATOM 851 N N . ASP A 1 110 ? -12.055 -12.609 -1.328 1 98.88 110 ASP A N 1
ATOM 852 C CA . ASP A 1 110 ? -12.016 -14.031 -0.999 1 98.88 110 ASP A CA 1
ATOM 853 C C . ASP A 1 110 ? -10.578 -14.508 -0.769 1 98.88 110 ASP A C 1
ATOM 855 O O . ASP A 1 110 ? -10.336 -15.359 0.082 1 98.88 110 ASP A O 1
ATOM 859 N N . TYR A 1 111 ? -9.617 -13.922 -1.493 1 98.94 111 TYR A N 1
ATOM 860 C CA . TYR A 1 111 ? -8.203 -14.25 -1.376 1 98.94 111 TYR A CA 1
ATOM 861 C C . TYR A 1 111 ? -7.348 -12.984 -1.325 1 98.94 111 TYR A C 1
ATOM 863 O O . TYR A 1 111 ? -7.617 -12.016 -2.037 1 98.94 111 TYR A O 1
ATOM 871 N N . VAL A 1 112 ? -6.3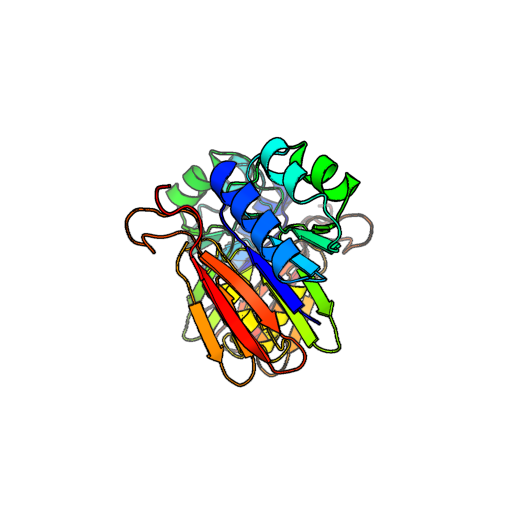87 -12.984 -0.514 1 98.94 112 VAL A N 1
ATOM 872 C CA . VAL A 1 112 ? -5.301 -12.008 -0.523 1 98.94 112 VAL A CA 1
ATOM 873 C C . VAL A 1 112 ? -3.969 -12.719 -0.753 1 98.94 112 VAL A C 1
ATOM 875 O O . VAL A 1 112 ? -3.566 -13.57 0.042 1 98.94 112 VAL A O 1
ATOM 878 N N . LEU A 1 113 ? -3.348 -12.445 -1.916 1 98.94 113 LEU A N 1
ATOM 879 C CA . LEU A 1 113 ? -2.039 -12.984 -2.273 1 98.94 113 LEU A CA 1
ATOM 880 C C . LEU A 1 113 ? -0.94 -11.961 -2.004 1 98.94 113 LEU A C 1
ATOM 882 O O . LEU A 1 113 ? -1.105 -10.773 -2.297 1 98.94 113 LEU A O 1
ATOM 886 N N . ARG A 1 114 ? 0.152 -12.445 -1.422 1 98.81 114 ARG A N 1
ATOM 887 C CA . ARG A 1 114 ? 1.254 -11.531 -1.144 1 98.81 114 ARG A CA 1
ATOM 888 C C . ARG A 1 114 ? 2.596 -12.258 -1.202 1 98.81 114 ARG A C 1
ATOM 890 O O . ARG A 1 114 ? 2.65 -13.445 -1.52 1 98.81 114 ARG A O 1
ATOM 897 N N . GLY A 1 115 ? 3.697 -11.578 -1.113 1 98.69 115 GLY A N 1
ATOM 898 C CA . GLY A 1 115 ? 5.062 -12.078 -1.031 1 98.69 115 GLY A CA 1
ATOM 899 C C . GLY A 1 115 ? 5.906 -11.336 -0.011 1 98.69 115 GLY A C 1
ATOM 900 O O . GLY A 1 115 ? 5.508 -11.195 1.147 1 98.69 115 GLY A O 1
ATOM 901 N N . HIS A 1 116 ? 7.07 -10.961 -0.282 1 98.38 116 HIS A N 1
ATOM 902 C CA . HIS A 1 116 ? 7.961 -10.039 0.408 1 98.38 116 HIS A CA 1
ATOM 903 C C . HIS A 1 116 ? 8.656 -10.719 1.587 1 98.38 116 HIS A C 1
ATOM 905 O O . HIS A 1 116 ? 9.875 -10.641 1.719 1 98.38 116 HIS A O 1
ATOM 911 N N . THR A 1 117 ? 7.961 -11.461 2.408 1 98 117 THR A N 1
ATOM 912 C CA . THR A 1 117 ? 8.531 -12.016 3.631 1 98 117 THR A CA 1
ATOM 913 C C . THR A 1 117 ? 9.273 -13.312 3.34 1 98 117 THR A C 1
ATOM 915 O O . THR A 1 117 ? 10.039 -13.797 4.176 1 98 117 THR A O 1
ATOM 918 N N . HIS A 1 118 ? 8.992 -13.914 2.203 1 98.19 118 HIS A N 1
ATOM 919 C CA . HIS A 1 118 ? 9.57 -15.18 1.771 1 98.19 118 HIS A CA 1
ATOM 920 C C . HIS A 1 118 ? 9.109 -16.328 2.668 1 98.19 118 HIS A C 1
ATOM 922 O O . HIS A 1 118 ? 9.68 -17.422 2.629 1 98.19 118 HIS A O 1
ATOM 928 N N . ASP A 1 119 ? 8.078 -16.062 3.498 1 97.69 119 ASP A N 1
ATOM 929 C CA . ASP A 1 119 ? 7.473 -17.094 4.348 1 97.69 119 ASP A CA 1
ATOM 930 C C . ASP A 1 119 ? 6.184 -17.625 3.727 1 97.69 119 ASP A C 1
ATOM 932 O O . ASP A 1 119 ? 5.312 -16.859 3.326 1 97.69 119 ASP A O 1
ATOM 936 N N . ARG A 1 120 ? 6.078 -18.938 3.734 1 98.06 120 ARG A N 1
ATOM 937 C CA . ARG A 1 120 ? 4.82 -19.484 3.254 1 98.06 120 ARG A CA 1
ATOM 938 C C . ARG A 1 120 ? 3.701 -19.266 4.27 1 98.06 120 ARG A C 1
ATOM 940 O O . ARG A 1 120 ? 3.891 -19.484 5.465 1 98.06 120 ARG A O 1
ATOM 947 N N . VAL A 1 121 ? 2.633 -18.844 3.805 1 98.25 121 VAL A N 1
ATOM 948 C CA . VAL A 1 121 ? 1.454 -18.641 4.641 1 98.25 121 VAL A CA 1
ATOM 949 C C . VAL A 1 121 ? 0.208 -19.125 3.912 1 98.25 121 VAL A C 1
ATOM 951 O O . VAL A 1 121 ? 0.047 -18.891 2.713 1 98.25 121 VAL A O 1
ATOM 954 N N . VAL A 1 122 ? -0.653 -19.922 4.512 1 98.69 122 VAL A N 1
ATOM 955 C CA . VAL A 1 122 ? -2.041 -20.141 4.113 1 98.69 122 VAL A CA 1
ATOM 956 C C . VAL A 1 122 ? -2.936 -20.141 5.352 1 98.69 122 VAL A C 1
ATOM 958 O O . VAL A 1 122 ? -2.807 -21.016 6.215 1 98.69 122 VAL A O 1
ATOM 961 N N . GLU A 1 123 ? -3.736 -19.219 5.453 1 98.19 123 GLU A N 1
ATOM 962 C CA . GLU A 1 123 ? -4.633 -19.141 6.602 1 98.19 123 GLU A CA 1
ATOM 963 C C . GLU A 1 123 ? -5.949 -18.469 6.227 1 98.19 123 GLU A C 1
ATOM 965 O O . GLU A 1 123 ? -6.008 -17.688 5.277 1 98.19 123 GLU A O 1
ATOM 970 N N . ASP A 1 124 ? -6.992 -18.828 6.91 1 97.88 124 ASP A N 1
ATOM 971 C CA . ASP A 1 124 ? -8.289 -18.188 6.766 1 97.88 124 ASP A CA 1
ATOM 972 C C . ASP A 1 124 ? -8.492 -17.109 7.824 1 97.88 124 ASP A C 1
ATOM 974 O O . ASP A 1 124 ? -8.281 -17.344 9.016 1 97.88 124 ASP A O 1
ATOM 978 N N . ARG A 1 125 ? -8.75 -15.953 7.387 1 96.75 125 ARG A N 1
ATOM 979 C CA . ARG A 1 125 ? -9.078 -14.844 8.273 1 96.75 125 ARG A CA 1
ATOM 980 C C . ARG A 1 125 ? -10.477 -14.312 7.98 1 96.75 125 ARG A C 1
ATOM 982 O O . ARG A 1 125 ? -10.656 -13.453 7.113 1 96.75 125 ARG A O 1
ATOM 989 N N . ASP A 1 126 ? -11.469 -14.773 8.758 1 96.69 126 ASP A N 1
ATOM 990 C CA . ASP A 1 126 ? -12.859 -14.336 8.656 1 96.69 126 ASP A CA 1
ATOM 991 C C . ASP A 1 126 ? -13.375 -14.477 7.223 1 96.69 126 ASP A C 1
ATOM 993 O O . ASP A 1 126 ? -13.953 -13.539 6.672 1 96.69 126 ASP A O 1
ATOM 997 N N . GLY A 1 127 ? -13.055 -15.555 6.59 1 97.75 127 GLY A N 1
ATOM 998 C CA . GLY A 1 127 ? -13.602 -15.875 5.281 1 97.75 127 GLY A CA 1
ATOM 999 C C . GLY A 1 127 ? -12.672 -15.492 4.141 1 97.75 127 GLY A C 1
ATOM 1000 O O . GLY A 1 127 ? -12.93 -15.836 2.986 1 97.75 127 GLY A O 1
ATOM 1001 N N . THR A 1 128 ? -11.648 -14.75 4.402 1 98.75 128 THR A N 1
ATOM 1002 C CA . THR A 1 128 ? -10.648 -14.398 3.4 1 98.75 128 THR A CA 1
ATOM 1003 C C . THR A 1 128 ? -9.414 -15.289 3.521 1 98.75 128 THR A C 1
ATOM 1005 O O . THR A 1 128 ? -8.828 -15.398 4.598 1 98.75 128 THR A O 1
ATOM 1008 N N . THR A 1 129 ? -9.039 -15.977 2.494 1 98.88 129 THR A N 1
ATOM 1009 C CA . THR A 1 129 ? -7.863 -16.828 2.506 1 98.88 129 THR A CA 1
ATOM 1010 C C . THR A 1 129 ? -6.602 -16.031 2.213 1 98.88 129 THR A C 1
ATOM 1012 O O . THR A 1 129 ? -6.504 -15.367 1.172 1 98.88 129 THR A O 1
ATOM 1015 N N . HIS A 1 130 ? -5.695 -16 3.148 1 98.88 130 HIS A N 1
ATOM 1016 C CA . HIS A 1 130 ? -4.395 -15.344 3.051 1 98.88 130 HIS A CA 1
ATOM 1017 C C . HIS A 1 130 ? -3.332 -16.297 2.521 1 98.88 130 HIS A C 1
ATOM 1019 O O . HIS A 1 130 ? -3.09 -17.359 3.113 1 98.88 130 HIS A O 1
ATOM 1025 N N . ILE A 1 131 ? -2.686 -15.922 1.393 1 98.94 131 ILE A N 1
ATOM 1026 C CA . ILE A 1 131 ? -1.712 -16.828 0.804 1 98.94 131 ILE A CA 1
ATOM 1027 C C . ILE A 1 131 ? -0.41 -16.078 0.519 1 98.94 131 ILE A C 1
ATOM 1029 O O . ILE A 1 131 ? -0.419 -15.031 -0.122 1 98.94 131 ILE A O 1
ATOM 1033 N N . ASN A 1 132 ? 0.653 -16.516 0.997 1 98.94 132 ASN A N 1
ATOM 1034 C CA . ASN A 1 132 ? 2.031 -16.266 0.59 1 98.94 132 ASN A CA 1
ATOM 1035 C C . ASN A 1 132 ? 2.738 -17.547 0.159 1 98.94 132 ASN A C 1
ATOM 1037 O O . ASN A 1 132 ? 2.904 -18.469 0.959 1 98.94 132 ASN A O 1
ATOM 1041 N N . PRO A 1 133 ? 3.1 -17.562 -1.069 1 98.75 133 PRO A N 1
ATOM 1042 C CA . PRO A 1 133 ? 3.711 -18.812 -1.521 1 98.75 133 PRO A CA 1
ATOM 1043 C C . PRO A 1 133 ? 5.129 -19 -0.985 1 98.75 133 PRO A C 1
ATOM 1045 O O . PRO A 1 133 ? 5.695 -20.094 -1.101 1 98.75 133 PRO A O 1
ATOM 1048 N N . GLY A 1 134 ? 5.672 -17.984 -0.447 1 98 134 GLY A N 1
ATOM 1049 C CA . GLY A 1 134 ? 7.078 -17.953 -0.066 1 98 134 GLY A CA 1
ATOM 1050 C C . GLY A 1 134 ? 7.941 -17.172 -1.036 1 98 134 GLY A C 1
ATOM 1051 O O . GLY A 1 134 ? 7.535 -16.125 -1.536 1 98 134 GLY A O 1
ATOM 1052 N N . GLY A 1 135 ? 9.117 -17.609 -1.264 1 96.69 135 GLY A N 1
ATOM 1053 C CA . GLY A 1 135 ? 10.125 -17.016 -2.121 1 96.69 135 GLY A CA 1
ATOM 1054 C C . GLY A 1 135 ? 11.484 -17.672 -1.995 1 96.69 135 GLY A C 1
ATOM 1055 O O . GLY A 1 135 ? 11.625 -18.688 -1.315 1 96.69 135 GLY A O 1
ATOM 1056 N N . LEU A 1 136 ? 12.43 -17.125 -2.68 1 96.62 136 LEU A N 1
ATOM 1057 C CA . LEU A 1 136 ? 13.789 -17.656 -2.553 1 96.62 136 LEU A CA 1
ATOM 1058 C C . LEU A 1 136 ? 14.203 -17.734 -1.088 1 96.62 136 LEU A C 1
ATOM 1060 O O . LEU A 1 136 ? 13.914 -16.844 -0.3 1 96.62 136 LEU A O 1
ATOM 1064 N N . PRO A 1 137 ? 14.859 -18.859 -0.766 1 94.38 137 PRO A N 1
ATOM 1065 C CA . PRO A 1 137 ? 15.32 -18.969 0.617 1 94.38 137 PRO A CA 1
ATOM 1066 C C . PRO A 1 137 ? 16.234 -17.828 1.036 1 94.38 137 PRO A C 1
ATOM 1068 O O . PRO A 1 137 ? 17.141 -17.438 0.289 1 94.38 137 PRO A O 1
ATOM 1071 N N . ILE A 1 138 ? 15.867 -17.281 2.166 1 92.94 138 ILE A N 1
ATOM 1072 C CA . ILE A 1 138 ? 16.719 -16.266 2.756 1 92.94 138 ILE A CA 1
ATOM 1073 C C . ILE A 1 138 ? 16.828 -16.484 4.262 1 92.94 138 ILE A C 1
ATOM 1075 O O . ILE A 1 138 ? 16.031 -17.234 4.844 1 92.94 138 ILE A O 1
ATOM 1079 N N . SER A 1 139 ? 17.906 -15.977 4.836 1 92.12 139 SER A N 1
ATOM 1080 C CA . SER A 1 139 ? 18.078 -16.109 6.281 1 92.12 139 SER A CA 1
ATOM 1081 C C . SER A 1 139 ? 16.875 -15.547 7.031 1 92.12 139 SER A C 1
ATOM 1083 O O . SER A 1 139 ? 16.406 -14.453 6.727 1 92.12 139 SER A O 1
ATOM 1085 N N . GLY A 1 140 ? 16.297 -16.406 7.918 1 92.25 140 GLY A N 1
ATOM 1086 C CA . GLY A 1 140 ? 15.203 -15.945 8.766 1 92.25 140 GLY A CA 1
ATOM 1087 C C . GLY A 1 140 ? 13.836 -16.266 8.188 1 92.25 140 GLY A C 1
ATOM 1088 O O . GLY A 1 140 ? 12.812 -15.914 8.789 1 92.25 140 GLY A O 1
ATOM 1089 N N . ALA A 1 141 ? 13.859 -16.797 7.008 1 94.56 141 ALA A N 1
ATOM 1090 C CA . ALA A 1 141 ? 12.609 -17.219 6.375 1 94.56 141 ALA A CA 1
ATOM 1091 C C . ALA A 1 141 ? 12.656 -18.688 5.977 1 94.56 141 ALA A C 1
ATOM 1093 O O . ALA A 1 141 ? 13.398 -19.469 6.566 1 94.56 141 ALA A O 1
ATOM 1094 N N . ASP A 1 142 ? 11.711 -19.062 5.074 1 93.19 142 ASP A N 1
ATOM 1095 C CA . ASP A 1 142 ? 11.68 -20.469 4.648 1 93.19 142 ASP A CA 1
ATOM 1096 C C . ASP A 1 142 ? 12.992 -20.875 3.982 1 93.19 142 ASP A C 1
ATOM 1098 O O . ASP A 1 142 ? 13.57 -20.094 3.221 1 93.19 142 ASP A O 1
ATOM 1102 N N . ASP A 1 143 ? 13.391 -22.078 4.117 1 93 143 ASP A N 1
ATOM 1103 C CA . ASP A 1 143 ? 14.68 -22.547 3.617 1 93 143 ASP A CA 1
ATOM 1104 C C . ASP A 1 143 ? 14.523 -23.25 2.275 1 93 143 ASP A C 1
ATOM 1106 O O . ASP A 1 143 ? 15.477 -23.844 1.765 1 93 143 ASP A O 1
ATOM 1110 N N . SER A 1 144 ? 13.328 -23.25 1.811 1 95.88 144 SER A N 1
ATOM 1111 C CA . SER A 1 144 ? 13.07 -23.891 0.521 1 95.88 144 SER A CA 1
ATOM 1112 C C . SER A 1 144 ? 12.117 -23.062 -0.325 1 95.88 144 SER A C 1
ATOM 1114 O O . SER A 1 144 ? 11.312 -22.281 0.21 1 95.88 144 SER A O 1
ATOM 1116 N N . PHE A 1 145 ? 12.305 -23.219 -1.584 1 97.56 145 PHE A N 1
ATOM 1117 C CA . PHE A 1 145 ? 11.469 -22.484 -2.531 1 97.56 145 PHE A CA 1
ATOM 1118 C C . PHE A 1 145 ? 10.18 -23.25 -2.816 1 97.56 145 PHE A C 1
ATOM 1120 O O . PHE A 1 145 ? 10.219 -24.438 -3.15 1 97.56 145 PHE A O 1
ATOM 1127 N N . HIS A 1 146 ? 9.047 -22.578 -2.617 1 98.38 146 HIS A N 1
ATOM 1128 C CA . HIS A 1 146 ? 7.742 -23.156 -2.904 1 98.38 146 HIS A CA 1
ATOM 1129 C C . HIS A 1 146 ? 6.922 -22.25 -3.811 1 98.38 146 HIS A C 1
ATOM 1131 O O . HIS A 1 146 ? 7.176 -21.047 -3.883 1 98.38 146 HIS A O 1
ATOM 1137 N N . VAL A 1 147 ? 6.051 -22.812 -4.57 1 98.81 147 VAL A N 1
ATOM 1138 C CA . VAL A 1 147 ? 4.945 -22.125 -5.234 1 98.81 147 VAL A CA 1
ATOM 1139 C C . VAL A 1 147 ? 3.617 -22.672 -4.711 1 98.81 147 VAL A C 1
ATOM 1141 O O . VAL A 1 147 ? 3.584 -23.672 -4.008 1 98.81 147 VAL A O 1
ATOM 1144 N N . ALA A 1 148 ? 2.539 -21.984 -5.004 1 98.94 148 ALA A N 1
ATOM 1145 C CA . ALA A 1 148 ? 1.222 -22.453 -4.586 1 98.94 148 ALA A CA 1
ATOM 1146 C C . ALA A 1 148 ? 0.297 -22.641 -5.785 1 98.94 148 ALA A C 1
ATOM 1148 O O . ALA A 1 148 ? 0.398 -21.906 -6.77 1 98.94 148 ALA A O 1
ATOM 1149 N N . VAL A 1 149 ? -0.507 -23.609 -5.75 1 98.94 149 VAL A N 1
ATOM 1150 C CA . VAL A 1 149 ? -1.617 -23.781 -6.68 1 98.94 149 VAL A CA 1
ATOM 1151 C C . VAL A 1 149 ? -2.941 -23.75 -5.918 1 98.94 149 VAL A C 1
ATOM 1153 O O . VAL A 1 149 ? -3.109 -24.469 -4.926 1 98.94 149 VAL A O 1
ATOM 1156 N N . VAL A 1 150 ? -3.811 -22.922 -6.344 1 98.88 150 VAL A N 1
ATOM 1157 C CA . VAL A 1 150 ? -5.125 -22.766 -5.734 1 98.88 150 VAL A CA 1
ATOM 1158 C C . VAL A 1 150 ? -6.203 -23.266 -6.691 1 98.88 150 VAL A C 1
ATOM 1160 O O . VAL A 1 150 ? -6.277 -22.828 -7.84 1 98.88 150 VAL A O 1
ATOM 1163 N N . ASP A 1 151 ? -6.977 -24.203 -6.234 1 98.75 151 ASP A N 1
ATOM 1164 C CA . ASP A 1 151 ? -8.195 -24.562 -6.961 1 98.75 151 ASP A CA 1
ATOM 1165 C C . ASP A 1 151 ? -9.359 -23.656 -6.547 1 98.75 151 ASP A C 1
ATOM 1167 O O . ASP A 1 151 ? -9.93 -23.828 -5.465 1 98.75 151 ASP A O 1
ATOM 1171 N N . LEU A 1 152 ? -9.75 -22.719 -7.336 1 98.5 152 LEU A N 1
ATOM 1172 C CA . LEU A 1 152 ? -10.727 -21.703 -6.973 1 98.5 152 LEU A CA 1
ATOM 1173 C C . LEU A 1 152 ? -12.125 -22.297 -6.879 1 98.5 152 LEU A C 1
ATOM 1175 O O . LEU A 1 152 ? -13.023 -21.703 -6.277 1 98.5 152 LEU A O 1
ATOM 1179 N N . GLY A 1 153 ? -12.344 -23.453 -7.469 1 97.19 153 GLY A N 1
ATOM 1180 C CA . GLY A 1 153 ? -13.617 -24.141 -7.344 1 97.19 153 GLY A CA 1
ATOM 1181 C C . GLY A 1 153 ? -13.812 -24.797 -5.984 1 97.19 153 GLY A C 1
ATOM 1182 O O . GLY A 1 153 ? -14.875 -24.672 -5.375 1 97.19 153 GLY A O 1
ATOM 1183 N N . THR A 1 154 ? -12.766 -25.406 -5.477 1 97.5 154 THR A N 1
ATOM 1184 C CA . THR A 1 154 ? -12.852 -26.141 -4.219 1 97.5 154 THR A CA 1
ATOM 1185 C C . THR A 1 154 ? -12.32 -25.297 -3.062 1 97.5 154 THR A C 1
ATOM 1187 O O . THR A 1 154 ? -12.602 -25.578 -1.897 1 97.5 154 THR A O 1
ATOM 1190 N N . GLY A 1 155 ? -11.5 -24.344 -3.346 1 97.94 155 GLY A N 1
ATOM 1191 C CA . GLY A 1 155 ? -10.859 -23.547 -2.316 1 97.94 155 GLY A CA 1
ATOM 1192 C C . GLY A 1 155 ? -9.586 -24.172 -1.785 1 97.94 155 GLY A C 1
ATOM 1193 O O . GLY A 1 155 ? -8.93 -23.594 -0.91 1 97.94 155 GLY A O 1
ATOM 1194 N N . SER A 1 156 ? -9.164 -25.234 -2.361 1 98.19 156 SER A N 1
ATOM 1195 C CA . SER A 1 156 ? -7.973 -25.922 -1.865 1 98.19 156 SER A CA 1
ATOM 1196 C C . SER A 1 156 ? -6.699 -25.203 -2.305 1 98.19 156 SER A C 1
ATOM 1198 O O . SER A 1 156 ? -6.625 -24.688 -3.422 1 98.19 156 SER A O 1
ATOM 1200 N N . VAL A 1 157 ? -5.742 -25.156 -1.389 1 98.75 157 VAL A N 1
ATOM 1201 C CA . VAL A 1 157 ? -4.43 -24.562 -1.647 1 98.75 157 VAL A CA 1
ATOM 1202 C C . VAL A 1 157 ? -3.344 -25.609 -1.418 1 98.75 157 VAL A C 1
ATOM 1204 O O . VAL A 1 157 ? -3.316 -26.266 -0.375 1 98.75 157 VAL A O 1
ATOM 1207 N N . SER A 1 158 ? -2.492 -25.797 -2.418 1 98.56 158 SER A N 1
ATOM 1208 C CA . SER A 1 158 ? -1.363 -26.719 -2.283 1 98.56 158 SER A CA 1
ATOM 1209 C C . SER A 1 158 ? -0.041 -26 -2.547 1 98.56 158 SER A C 1
ATOM 1211 O O . SER A 1 158 ? 0.051 -25.172 -3.449 1 98.56 158 SER A O 1
ATOM 1213 N N . PHE A 1 159 ? 0.92 -26.312 -1.712 1 98.69 159 PHE A N 1
ATOM 1214 C CA . PHE A 1 159 ? 2.275 -25.828 -1.924 1 98.69 159 PHE A CA 1
ATOM 1215 C C . PHE A 1 159 ? 3.152 -26.891 -2.561 1 98.69 159 PHE A C 1
ATOM 1217 O O . PHE A 1 159 ? 3.023 -28.078 -2.24 1 98.69 159 PHE A O 1
ATOM 1224 N N . GLU A 1 160 ? 4.008 -26.469 -3.436 1 98.44 160 GLU A N 1
ATOM 1225 C CA . GLU A 1 160 ? 4.984 -27.359 -4.047 1 98.44 160 GLU A CA 1
ATOM 1226 C C . GLU A 1 160 ? 6.406 -26.844 -3.842 1 98.44 160 GLU A C 1
ATOM 1228 O O . GLU A 1 160 ? 6.723 -25.719 -4.195 1 98.44 160 GLU A O 1
ATOM 1233 N N . ARG A 1 161 ? 7.207 -27.656 -3.238 1 97.81 161 ARG A N 1
ATOM 1234 C CA . ARG A 1 161 ? 8.625 -27.344 -3.119 1 97.81 161 ARG A CA 1
ATOM 1235 C C . ARG A 1 161 ? 9.344 -27.562 -4.445 1 97.81 161 ARG A C 1
ATOM 1237 O O . ARG A 1 161 ? 9.211 -28.625 -5.066 1 97.81 161 ARG A O 1
ATOM 1244 N N . LEU A 1 162 ? 10.109 -26.484 -4.84 1 96.19 162 LEU A N 1
ATOM 1245 C CA . LEU A 1 162 ? 10.82 -26.609 -6.109 1 96.19 162 LEU A CA 1
ATOM 1246 C C . LEU A 1 162 ? 12.32 -26.422 -5.91 1 96.19 162 LEU A C 1
ATOM 1248 O O . LEU A 1 162 ? 12.758 -25.781 -4.957 1 96.19 162 LEU A O 1
ATOM 1252 N N . GLY A 1 163 ? 13.352 -26.797 -6.918 1 78.31 163 GLY A N 1
ATOM 1253 C CA . GLY A 1 163 ? 14.789 -26.594 -6.941 1 78.31 163 GLY A CA 1
ATOM 1254 C C . GLY A 1 163 ? 15.555 -27.625 -6.141 1 78.31 163 GLY A C 1
ATOM 1255 O O . GLY A 1 163 ? 16.781 -27.562 -6.039 1 78.31 163 GLY A O 1
ATOM 1256 N N . GLY A 1 164 ? 15.047 -28.578 -5.305 1 58.81 164 GLY A N 1
ATOM 1257 C CA . GLY A 1 164 ? 15.938 -29.547 -4.68 1 58.81 164 GLY A CA 1
ATOM 1258 C C . GLY A 1 164 ? 16.891 -30.203 -5.664 1 58.81 164 GLY A C 1
ATOM 1259 O O . GLY A 1 164 ? 16.672 -30.141 -6.875 1 58.81 164 GLY A O 1
ATOM 1260 N N . ASP A 1 165 ? 18.297 -30.188 -5.262 1 47.53 165 ASP A N 1
ATOM 1261 C CA . ASP A 1 165 ? 19.406 -30.875 -5.922 1 47.53 165 ASP A CA 1
ATOM 1262 C C . ASP A 1 165 ? 18.906 -32.094 -6.703 1 47.53 165 ASP A C 1
ATOM 1264 O O . ASP A 1 165 ? 18.25 -32.969 -6.141 1 47.53 165 ASP A O 1
ATOM 1268 N N . ALA A 1 166 ? 18.625 -32.031 -7.98 1 35.22 166 ALA A N 1
ATOM 1269 C CA . ALA A 1 166 ? 18.906 -33.156 -8.859 1 35.22 166 ALA A CA 1
ATOM 1270 C C . ALA A 1 166 ? 20.328 -33.656 -8.664 1 35.22 166 ALA A C 1
ATOM 1272 O O . ALA A 1 166 ? 21.266 -32.875 -8.445 1 35.22 166 ALA A O 1
ATOM 1273 N N . MET B 1 1 ? -6.395 16.922 21.391 1 97 1 MET B N 1
ATOM 1274 C CA . MET B 1 1 ? -5.219 17.094 20.547 1 97 1 MET B CA 1
ATOM 1275 C C . MET B 1 1 ? -5.617 17.484 19.125 1 97 1 MET B C 1
ATOM 1277 O O . MET B 1 1 ? -6.598 16.969 18.594 1 97 1 MET B O 1
ATOM 1281 N N . LYS B 1 2 ? -4.883 18.469 18.578 1 98.62 2 LYS B N 1
ATOM 1282 C CA . LYS B 1 2 ? -5.121 18.859 17.188 1 98.62 2 LYS B CA 1
ATOM 1283 C C . LYS B 1 2 ? -4.059 18.266 16.266 1 98.62 2 LYS B C 1
ATOM 1285 O O . LYS B 1 2 ? -2.865 18.297 16.578 1 98.62 2 LYS B O 1
ATOM 1290 N N . LEU B 1 3 ? -4.578 17.703 15.227 1 98.88 3 LEU B N 1
ATOM 1291 C CA . LEU B 1 3 ? -3.748 17.094 14.203 1 98.88 3 LEU B CA 1
ATOM 1292 C C . LEU B 1 3 ? -3.824 17.875 12.898 1 98.88 3 LEU B C 1
ATOM 1294 O O . LEU B 1 3 ? -4.914 18.141 12.391 1 98.88 3 LEU B O 1
ATOM 1298 N N . GLY B 1 4 ? -2.684 18.375 12.445 1 98.94 4 GLY B N 1
ATOM 1299 C CA . GLY B 1 4 ? -2.615 18.969 11.117 1 98.94 4 GLY B CA 1
ATOM 1300 C C . GLY B 1 4 ? -2.326 17.953 10.023 1 98.94 4 GLY B C 1
ATOM 1301 O O . GLY B 1 4 ? -1.498 17.062 10.203 1 98.94 4 GLY B O 1
ATOM 1302 N N . VAL B 1 5 ? -3.035 18 8.922 1 99 5 VAL B N 1
ATOM 1303 C CA . VAL B 1 5 ? -2.875 17.094 7.793 1 99 5 VAL B CA 1
ATOM 1304 C C . VAL B 1 5 ? -2.604 17.891 6.52 1 99 5 VAL B C 1
ATOM 1306 O O . VAL B 1 5 ? -3.346 18.812 6.191 1 99 5 VAL B O 1
ATOM 1309 N N . VAL B 1 6 ? -1.541 17.578 5.855 1 98.94 6 VAL B N 1
ATOM 1310 C CA . VAL B 1 6 ? -1.158 18.219 4.598 1 98.94 6 VAL B CA 1
ATOM 1311 C C . VAL B 1 6 ? -0.615 17.156 3.631 1 98.94 6 VAL B C 1
ATOM 1313 O O . VAL B 1 6 ? -0.185 16.094 4.051 1 98.94 6 VAL B O 1
ATOM 1316 N N . SER B 1 7 ? -0.735 17.391 2.371 1 98.88 7 SER B N 1
ATOM 1317 C CA . SER B 1 7 ? -0.274 16.438 1.371 1 98.88 7 SER B CA 1
ATOM 1318 C C . SER B 1 7 ? 0.04 17.125 0.048 1 98.88 7 SER B C 1
ATOM 1320 O O . SER B 1 7 ? -0.437 18.234 -0.209 1 98.88 7 SER B O 1
ATOM 1322 N N . ASP B 1 8 ? 0.869 16.516 -0.779 1 98.69 8 ASP B N 1
ATOM 1323 C CA . ASP B 1 8 ? 1.063 16.844 -2.186 1 98.69 8 ASP B CA 1
ATOM 1324 C C . ASP B 1 8 ? 1.438 18.312 -2.354 1 98.69 8 ASP B C 1
ATOM 1326 O O . ASP B 1 8 ? 0.83 19.031 -3.154 1 98.69 8 ASP B O 1
ATOM 1330 N N . THR B 1 9 ? 2.445 18.75 -1.564 1 98.25 9 THR B N 1
ATOM 1331 C CA . THR B 1 9 ? 2.916 20.125 -1.632 1 98.25 9 THR B CA 1
ATOM 1332 C C . THR B 1 9 ? 3.848 20.328 -2.824 1 98.25 9 THR B C 1
ATOM 1334 O O . THR B 1 9 ? 4.027 21.438 -3.299 1 98.25 9 THR B O 1
ATOM 1337 N N . HIS B 1 10 ? 4.535 19.266 -3.338 1 97.75 10 HIS B N 1
ATOM 1338 C CA . HIS B 1 10 ? 5.312 19.219 -4.57 1 97.75 10 HIS B CA 1
ATOM 1339 C C . HIS B 1 10 ? 6.309 20.375 -4.637 1 97.75 10 HIS B C 1
ATOM 1341 O O . HIS B 1 10 ? 6.375 21.078 -5.645 1 97.75 10 HIS B O 1
ATOM 1347 N N . ASP B 1 11 ? 7.051 20.609 -3.594 1 96.94 11 ASP B N 1
ATOM 1348 C CA . ASP B 1 11 ? 8.188 21.531 -3.533 1 96.94 11 ASP B CA 1
ATOM 1349 C C . ASP B 1 11 ? 7.727 22.984 -3.582 1 96.94 11 ASP B C 1
ATOM 1351 O O . ASP B 1 11 ? 8.547 23.891 -3.736 1 96.94 11 ASP B O 1
ATOM 1355 N N . ASN B 1 12 ? 6.406 23.25 -3.516 1 97.5 12 ASN B N 1
ATOM 1356 C CA . ASN B 1 12 ? 5.945 24.625 -3.52 1 97.5 12 ASN B CA 1
ATOM 1357 C C . ASN B 1 12 ? 6.129 25.281 -2.154 1 97.5 12 ASN B C 1
ATOM 1359 O O . ASN B 1 12 ? 5.258 25.172 -1.287 1 97.5 12 ASN B O 1
ATOM 1363 N N . LEU B 1 13 ? 7.195 26.031 -2.025 1 97.12 13 LEU B N 1
ATOM 1364 C CA . LEU B 1 13 ? 7.625 26.578 -0.739 1 97.12 13 LEU B CA 1
ATOM 1365 C C . LEU B 1 13 ? 6.605 27.578 -0.2 1 97.12 13 LEU B C 1
ATOM 1367 O O . LEU B 1 13 ? 6.398 27.656 1.013 1 97.12 13 LEU B O 1
ATOM 1371 N N . ASN B 1 14 ? 5.961 28.266 -1.111 1 96.75 14 ASN B N 1
ATOM 1372 C CA . ASN B 1 14 ? 4.953 29.219 -0.663 1 96.75 14 ASN B CA 1
ATOM 1373 C C . ASN B 1 14 ? 3.816 28.531 0.081 1 96.75 14 ASN B C 1
ATOM 1375 O O . ASN B 1 14 ? 3.426 28.953 1.168 1 96.75 14 ASN B O 1
ATOM 1379 N N . TYR B 1 15 ? 3.334 27.484 -0.449 1 97.44 15 TYR B N 1
ATOM 1380 C CA . TYR B 1 15 ? 2.23 26.75 0.163 1 97.44 15 TYR B CA 1
ATOM 1381 C C . TYR B 1 15 ? 2.701 25.984 1.392 1 97.44 15 TYR B C 1
ATOM 1383 O O . TYR B 1 15 ? 1.965 25.859 2.375 1 97.44 15 TYR B O 1
ATOM 1391 N N . VAL B 1 16 ? 3.924 25.5 1.344 1 98.19 16 VAL B N 1
ATOM 1392 C CA . VAL B 1 16 ? 4.5 24.812 2.492 1 98.19 16 VAL B CA 1
ATOM 1393 C C . VAL B 1 16 ? 4.582 25.766 3.682 1 98.19 16 VAL B C 1
ATOM 1395 O O . VAL B 1 16 ? 4.117 25.453 4.777 1 98.19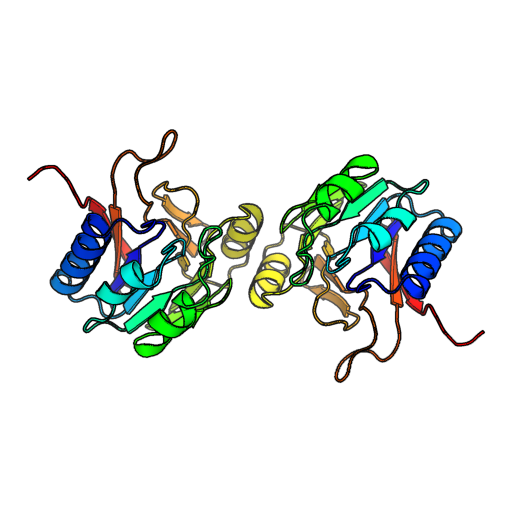 16 VAL B O 1
ATOM 1398 N N . GLU B 1 17 ? 5.148 26.891 3.416 1 98 17 GLU B N 1
ATOM 1399 C CA . GLU B 1 17 ? 5.312 27.875 4.488 1 98 17 GLU B CA 1
ATOM 1400 C C . GLU B 1 17 ?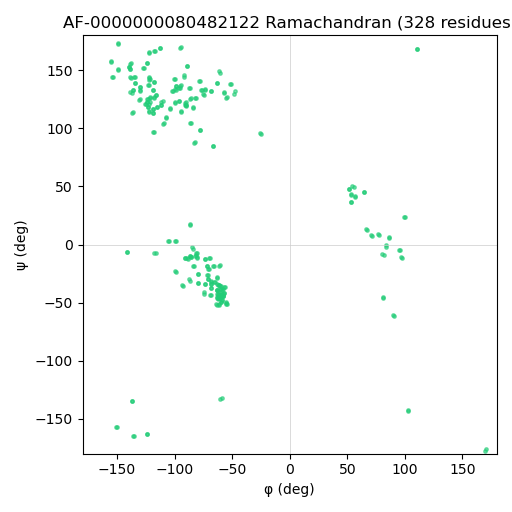 3.959 28.344 5.02 1 98 17 GLU B C 1
ATOM 1402 O O . GLU B 1 17 ? 3.795 28.531 6.227 1 98 17 GLU B O 1
ATOM 1407 N N . ALA B 1 18 ? 3.035 28.516 4.102 1 98.19 18 ALA B N 1
ATOM 1408 C CA . ALA B 1 18 ? 1.685 28.891 4.516 1 98.19 18 ALA B CA 1
ATOM 1409 C C . ALA B 1 18 ? 1.062 27.812 5.395 1 98.19 18 ALA B C 1
ATOM 1411 O O . ALA B 1 18 ? 0.397 28.125 6.387 1 98.19 18 ALA B O 1
ATOM 1412 N N . ALA B 1 19 ? 1.191 26.594 5.059 1 98.62 19 ALA B N 1
ATOM 1413 C CA . ALA B 1 19 ? 0.669 25.484 5.844 1 98.62 19 ALA B CA 1
ATOM 1414 C C . ALA B 1 19 ? 1.269 25.469 7.246 1 98.62 19 ALA B C 1
ATOM 1416 O O . ALA B 1 19 ? 0.542 25.375 8.234 1 98.62 19 ALA B O 1
ATOM 1417 N N . VAL B 1 20 ? 2.627 25.578 7.281 1 98.62 20 VAL B N 1
ATOM 1418 C CA . VAL B 1 20 ? 3.338 25.547 8.555 1 98.62 20 VAL B CA 1
ATOM 1419 C C . VAL B 1 20 ? 2.84 26.688 9.445 1 98.62 20 VAL B C 1
ATOM 1421 O O . VAL B 1 20 ? 2.525 26.484 10.617 1 98.62 20 VAL B O 1
ATOM 1424 N N . SER B 1 21 ? 2.777 27.859 8.836 1 98.44 21 SER B N 1
ATOM 1425 C CA . SER B 1 21 ? 2.303 29.016 9.578 1 98.44 21 SER B CA 1
ATOM 1426 C C . SER B 1 21 ? 0.898 28.797 10.125 1 98.44 21 SER B C 1
ATOM 1428 O O . SER B 1 21 ? 0.605 29.156 11.266 1 98.44 21 SER B O 1
ATOM 1430 N N . HIS B 1 22 ? 0.033 28.234 9.328 1 98.62 22 HIS B N 1
ATOM 1431 C CA . HIS B 1 22 ? -1.336 27.969 9.75 1 98.62 22 HIS B CA 1
ATOM 1432 C C . HIS B 1 22 ? -1.368 26.969 10.906 1 98.62 22 HIS B C 1
ATOM 1434 O O . HIS B 1 22 ? -2.086 27.172 11.891 1 98.62 22 HIS B O 1
ATOM 1440 N N . PHE B 1 23 ? -0.604 25.891 10.828 1 98.81 23 PHE B N 1
ATOM 1441 C CA . PHE B 1 23 ? -0.568 24.875 11.867 1 98.81 23 PHE B CA 1
ATOM 1442 C C . PHE B 1 23 ? -0.044 25.453 13.18 1 98.81 23 PHE B C 1
ATOM 1444 O O . PHE B 1 23 ? -0.551 25.141 14.25 1 98.81 23 PHE B O 1
ATOM 1451 N N . GLU B 1 24 ? 0.959 26.312 13.023 1 98.56 24 GLU B N 1
ATOM 1452 C CA . GLU B 1 24 ? 1.471 27 14.211 1 98.56 24 GLU B CA 1
ATOM 1453 C C . GLU B 1 24 ? 0.397 27.891 14.844 1 98.56 24 GLU B C 1
ATOM 1455 O O . GLU B 1 24 ? 0.207 27.859 16.062 1 98.56 24 GLU B O 1
ATOM 1460 N N . ALA B 1 25 ? -0.277 28.641 14.016 1 98.19 25 ALA B N 1
ATOM 1461 C CA . ALA B 1 25 ? -1.316 29.547 14.492 1 98.19 25 ALA B CA 1
ATOM 1462 C C . ALA B 1 25 ? -2.439 28.781 15.188 1 98.19 25 ALA B C 1
ATOM 1464 O O . ALA B 1 25 ? -3.025 29.266 16.156 1 98.19 25 ALA B O 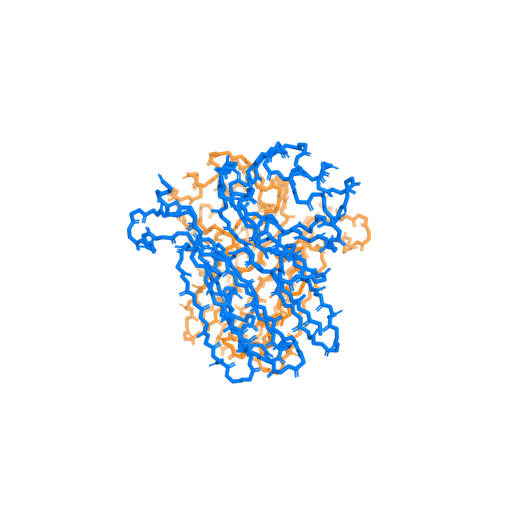1
ATOM 1465 N N . GLU B 1 26 ? -2.715 27.609 14.703 1 98.19 26 GLU B N 1
ATOM 1466 C CA . GLU B 1 26 ? -3.777 26.766 15.25 1 98.19 26 GLU B CA 1
ATOM 1467 C C . GLU B 1 26 ? -3.283 25.969 16.453 1 98.19 26 GLU B C 1
ATOM 1469 O O . GLU B 1 26 ? -4.051 25.219 17.062 1 98.19 26 GLU B O 1
ATOM 1474 N N . ALA B 1 27 ? -2.014 26.094 16.75 1 98.12 27 ALA B N 1
ATOM 1475 C CA . ALA B 1 27 ? -1.376 25.375 17.859 1 98.12 27 ALA B CA 1
ATOM 1476 C C . ALA B 1 27 ? -1.556 23.875 17.719 1 98.12 27 ALA B C 1
ATOM 1478 O O . ALA B 1 27 ? -1.921 23.188 18.672 1 98.12 27 ALA B O 1
ATOM 1479 N N . VAL B 1 28 ? -1.42 23.391 16.531 1 97.88 28 VAL B N 1
ATOM 1480 C CA . VAL B 1 28 ? -1.46 21.953 16.234 1 97.88 28 VAL B CA 1
ATOM 1481 C C . VAL B 1 28 ? -0.293 21.25 16.938 1 97.88 28 VAL B C 1
ATOM 1483 O O . VAL B 1 28 ? 0.828 21.766 16.938 1 97.88 28 VAL B O 1
ATOM 1486 N N . GLU B 1 29 ? -0.569 20.109 17.484 1 98.69 29 GLU B N 1
ATOM 1487 C CA . GLU B 1 29 ? 0.474 19.391 18.219 1 98.69 29 GLU B CA 1
ATOM 1488 C C . GLU B 1 29 ? 1.216 18.406 17.312 1 98.69 29 GLU B C 1
ATOM 1490 O O . GLU B 1 29 ? 2.404 18.156 17.516 1 98.69 29 GLU B O 1
ATOM 1495 N N . VAL B 1 30 ? 0.543 17.812 16.406 1 98.88 30 VAL B N 1
ATOM 1496 C CA . VAL B 1 30 ? 1.119 16.844 15.469 1 98.88 30 VAL B CA 1
ATOM 1497 C C . VAL B 1 30 ? 0.718 17.219 14.039 1 98.88 30 VAL B C 1
ATOM 1499 O O . VAL B 1 30 ? -0.433 17.578 13.789 1 98.88 30 VAL B O 1
ATOM 1502 N N . VAL B 1 31 ? 1.679 17.172 13.102 1 98.94 31 VAL B N 1
ATOM 1503 C CA . VAL B 1 31 ? 1.41 17.359 11.68 1 98.94 31 VAL B CA 1
ATOM 1504 C C . VAL B 1 31 ? 1.8 16.094 10.906 1 98.94 31 VAL B C 1
ATOM 1506 O O . VAL B 1 31 ? 2.865 15.516 11.141 1 98.94 31 VAL B O 1
ATOM 1509 N N . VAL B 1 32 ? 0.942 15.656 10.055 1 98.94 32 VAL B N 1
ATOM 1510 C CA . VAL B 1 32 ? 1.214 14.531 9.164 1 98.94 32 VAL B CA 1
ATOM 1511 C C . VAL B 1 32 ? 1.215 15.008 7.715 1 98.94 32 VAL B C 1
ATOM 1513 O O . VAL B 1 32 ? 0.242 15.609 7.25 1 98.94 32 VAL B O 1
ATOM 1516 N N . HIS B 1 33 ? 2.309 14.867 7.066 1 98.94 33 HIS B N 1
ATOM 1517 C CA . HIS B 1 33 ? 2.363 15.023 5.621 1 98.94 33 HIS B CA 1
ATOM 1518 C C . HIS B 1 33 ? 2.123 13.695 4.91 1 98.94 33 HIS B C 1
ATOM 1520 O O . HIS B 1 33 ? 2.906 12.758 5.066 1 98.94 33 HIS B O 1
ATOM 1526 N N . CYS B 1 34 ? 1.095 13.602 4.086 1 98.94 34 CYS B N 1
ATOM 1527 C CA . CYS B 1 34 ? 0.637 12.336 3.518 1 98.94 34 CYS B CA 1
ATOM 1528 C C . CYS B 1 34 ? 1.391 12.008 2.234 1 98.94 34 CYS B C 1
ATOM 1530 O O . CYS B 1 34 ? 0.931 11.203 1.428 1 98.94 34 CYS B O 1
ATOM 1532 N N . GLY B 1 35 ? 2.496 12.648 2.023 1 98.75 35 GLY B N 1
ATOM 1533 C CA . GLY B 1 35 ? 3.371 12.289 0.918 1 98.75 35 GLY B CA 1
ATOM 1534 C C . GLY B 1 35 ? 3.41 13.344 -0.176 1 98.75 35 GLY B C 1
ATOM 1535 O O . GLY B 1 35 ? 2.621 14.289 -0.165 1 98.75 35 GLY B O 1
ATOM 1536 N N . ASP B 1 36 ? 4.398 13.172 -1.102 1 98.69 36 ASP B N 1
ATOM 1537 C CA . ASP B 1 36 ? 4.688 14.055 -2.229 1 98.69 36 ASP B CA 1
ATOM 1538 C C . ASP B 1 36 ? 5.152 15.422 -1.747 1 98.69 36 ASP B C 1
ATOM 1540 O O . ASP B 1 36 ? 4.641 16.453 -2.195 1 98.69 36 ASP B O 1
ATOM 1544 N N . ILE B 1 37 ? 6.082 15.375 -0.747 1 98.62 37 ILE B N 1
ATOM 1545 C CA . ILE B 1 37 ? 6.902 16.531 -0.398 1 98.62 37 ILE B CA 1
ATOM 1546 C C . ILE B 1 37 ? 7.891 16.828 -1.526 1 98.62 37 ILE B C 1
ATOM 1548 O O . ILE B 1 37 ? 8.062 17.984 -1.929 1 98.62 37 ILE B O 1
ATOM 1552 N N . VAL B 1 38 ? 8.516 15.789 -2.059 1 97.88 38 VAL B N 1
ATOM 1553 C CA . VAL B 1 38 ? 9.359 15.688 -3.242 1 97.88 38 VAL B CA 1
ATOM 1554 C C . VAL B 1 38 ? 10.82 15.922 -2.855 1 97.88 38 VAL B C 1
ATOM 1556 O O . VAL B 1 38 ? 11.641 15.008 -2.924 1 97.88 38 VAL B O 1
ATOM 1559 N N . SER B 1 39 ? 11.195 17.109 -2.316 1 97.94 39 SER B N 1
ATOM 1560 C CA . SER B 1 39 ? 12.602 17.422 -2.08 1 97.94 39 SER B CA 1
ATOM 1561 C C . SER B 1 39 ? 12.852 17.781 -0.619 1 97.94 39 SER B C 1
ATOM 1563 O O . SER B 1 39 ? 11.945 18.266 0.071 1 97.94 39 SER B O 1
ATOM 1565 N N . PRO B 1 40 ? 14.102 17.609 -0.142 1 97.69 40 PRO B N 1
ATOM 1566 C CA . PRO B 1 40 ? 14.453 17.906 1.249 1 97.69 40 PRO B CA 1
ATOM 1567 C C . PRO B 1 40 ? 14.203 19.359 1.619 1 97.69 40 PRO B C 1
ATOM 1569 O O . PRO B 1 40 ? 13.766 19.656 2.732 1 97.69 40 PRO B O 1
ATOM 1572 N N . PHE B 1 41 ? 14.492 20.234 0.672 1 97.12 41 PHE B N 1
ATOM 1573 C CA . PHE B 1 41 ? 14.375 21.656 1.012 1 97.12 41 PHE B CA 1
ATOM 1574 C C . PHE B 1 41 ? 12.938 22.016 1.354 1 97.12 41 PHE B C 1
ATOM 1576 O O . PHE B 1 41 ? 12.688 22.922 2.145 1 97.12 41 PHE B O 1
ATOM 1583 N N . SER B 1 42 ? 11.953 21.328 0.816 1 97.56 42 SER B N 1
ATOM 1584 C CA . SER B 1 42 ? 10.539 21.625 1.038 1 97.56 42 SER B CA 1
ATOM 1585 C C . SER B 1 42 ? 10.023 20.938 2.291 1 97.56 42 SER B C 1
ATOM 1587 O O . SER B 1 42 ? 8.898 21.203 2.736 1 97.56 42 SER B O 1
ATOM 1589 N N . ALA B 1 43 ? 10.797 20.062 2.871 1 98.56 43 ALA B N 1
ATOM 1590 C CA . ALA B 1 43 ? 10.469 19.406 4.137 1 98.56 43 ALA B CA 1
ATOM 1591 C C . ALA B 1 43 ? 10.938 20.25 5.32 1 98.56 43 ALA B C 1
ATOM 1593 O O . ALA B 1 43 ? 10.328 20.203 6.395 1 98.56 43 ALA B O 1
ATOM 1594 N N . THR B 1 44 ? 11.992 20.969 5.156 1 98.56 44 THR B N 1
ATOM 1595 C CA . THR B 1 44 ? 12.727 21.641 6.223 1 98.56 44 THR B CA 1
ATOM 1596 C C . THR B 1 44 ? 11.82 22.609 6.98 1 98.56 44 THR B C 1
ATOM 1598 O O . THR B 1 44 ? 11.906 22.719 8.203 1 98.56 44 THR B O 1
ATOM 1601 N N . PRO B 1 45 ? 10.906 23.328 6.266 1 98.69 45 PRO B N 1
ATOM 1602 C CA . PRO B 1 45 ? 10.047 24.281 6.984 1 98.69 45 PRO B CA 1
ATOM 1603 C C . PRO B 1 45 ? 9.156 23.594 8.023 1 98.69 45 PRO B C 1
ATOM 1605 O O . PRO B 1 45 ? 8.641 24.25 8.93 1 98.69 45 PRO B O 1
ATOM 1608 N N . PHE B 1 46 ? 8.977 22.297 7.91 1 98.81 46 PHE B N 1
ATOM 1609 C CA . PHE B 1 46 ? 8.117 21.594 8.852 1 98.81 46 PHE B CA 1
ATOM 1610 C C . PHE B 1 46 ? 8.852 21.312 10.156 1 98.81 46 PHE B C 1
ATOM 1612 O O . PHE B 1 46 ? 8.281 20.734 11.086 1 98.81 46 PHE B O 1
ATOM 1619 N N . ASP B 1 47 ? 10.195 21.609 10.18 1 98.75 47 ASP B N 1
ATOM 1620 C CA . ASP B 1 47 ? 10.906 21.625 11.453 1 98.75 47 ASP B CA 1
ATOM 1621 C C . ASP B 1 47 ? 10.414 22.766 12.352 1 98.75 47 ASP B C 1
ATOM 1623 O O . ASP B 1 47 ? 10.938 23.875 12.297 1 98.75 47 ASP B O 1
ATOM 1627 N N . SER B 1 48 ? 9.406 22.547 13.039 1 98.19 48 SER B N 1
ATOM 1628 C CA . SER B 1 48 ? 8.711 23.516 13.875 1 98.19 48 SER B CA 1
ATOM 1629 C C . SER B 1 48 ? 8.359 22.922 15.234 1 98.19 48 SER B C 1
ATOM 1631 O O . SER B 1 48 ? 8.922 21.906 15.641 1 98.19 48 SER B O 1
ATOM 1633 N N . ASP B 1 49 ? 7.43 23.562 16.047 1 96.62 49 ASP B N 1
ATOM 1634 C CA . ASP B 1 49 ? 7.172 23.172 17.422 1 96.62 49 ASP B CA 1
ATOM 1635 C C . ASP B 1 49 ? 6.238 21.969 17.5 1 96.62 49 ASP B C 1
ATOM 1637 O O . ASP B 1 49 ? 6.066 21.375 18.578 1 96.62 49 ASP B O 1
ATOM 1641 N N . PHE B 1 50 ? 5.648 21.609 16.406 1 98.69 50 PHE B N 1
ATOM 1642 C CA . PHE B 1 50 ? 4.785 20.422 16.391 1 98.69 50 PHE B CA 1
ATOM 1643 C C . PHE B 1 50 ? 5.586 19.172 16.062 1 98.69 50 PHE B C 1
ATOM 1645 O O . PHE B 1 50 ? 6.664 19.266 15.469 1 98.69 50 PHE B O 1
ATOM 1652 N N . ASP B 1 51 ? 5.117 17.969 16.516 1 98.81 51 ASP B N 1
ATOM 1653 C CA . ASP B 1 51 ? 5.656 16.703 16.062 1 98.81 51 ASP B CA 1
ATOM 1654 C C . ASP B 1 51 ? 5.312 16.453 14.594 1 98.81 51 ASP B C 1
ATOM 1656 O O . ASP B 1 51 ? 4.16 16.609 14.188 1 98.81 51 ASP B O 1
ATOM 1660 N N . PHE B 1 52 ? 6.328 16.062 13.805 1 98.94 52 PHE B N 1
ATOM 1661 C CA . PHE B 1 52 ? 6.129 15.953 12.367 1 98.94 52 PHE B CA 1
ATOM 1662 C C . PHE B 1 52 ? 6.289 14.508 11.906 1 98.94 52 PHE B C 1
ATOM 1664 O O . PHE B 1 52 ? 7.273 13.844 12.25 1 98.94 52 PHE B O 1
ATOM 1671 N N . HIS B 1 53 ? 5.309 14.016 11.164 1 98.94 53 HIS B N 1
ATOM 1672 C CA . HIS B 1 53 ? 5.34 12.711 10.5 1 98.94 53 HIS B CA 1
ATOM 1673 C C . HIS B 1 53 ? 5.148 12.852 8.992 1 98.94 53 HIS B C 1
ATOM 1675 O O . HIS B 1 53 ? 4.355 13.68 8.539 1 98.94 53 HIS B O 1
ATOM 1681 N N . ALA B 1 54 ? 5.812 12.109 8.273 1 98.88 54 ALA B N 1
ATOM 1682 C CA . ALA B 1 54 ? 5.633 12.078 6.824 1 98.88 54 ALA B CA 1
ATOM 1683 C C . ALA B 1 54 ? 5.668 10.648 6.297 1 98.88 54 ALA B C 1
ATOM 1685 O O . ALA B 1 54 ? 6.391 9.805 6.828 1 98.88 54 ALA B O 1
ATOM 1686 N N . ILE B 1 55 ? 4.906 10.344 5.34 1 98.69 55 ILE B N 1
ATOM 1687 C CA . ILE B 1 55 ? 5.051 9.102 4.59 1 98.69 55 ILE B CA 1
ATOM 1688 C C . ILE B 1 55 ? 5.5 9.406 3.164 1 98.69 55 ILE B C 1
ATOM 1690 O O . ILE B 1 55 ? 5.5 10.562 2.742 1 98.69 55 ILE B O 1
ATOM 1694 N N . ARG B 1 56 ? 5.875 8.359 2.479 1 97.94 56 ARG B N 1
ATOM 1695 C CA . ARG B 1 56 ? 6.387 8.492 1.117 1 97.94 56 ARG B CA 1
ATOM 1696 C C . ARG B 1 56 ? 5.242 8.594 0.113 1 97.94 56 ARG B C 1
ATOM 1698 O O . ARG B 1 56 ? 4.309 7.789 0.145 1 97.94 56 ARG B O 1
ATOM 1705 N N . GLY B 1 57 ? 5.246 9.641 -0.723 1 97.94 57 GLY B N 1
ATOM 1706 C CA . GLY B 1 57 ? 4.395 9.711 -1.899 1 97.94 57 GLY B CA 1
ATOM 1707 C C . GLY B 1 57 ? 5.082 9.234 -3.164 1 97.94 57 GLY B C 1
ATOM 1708 O O . GLY B 1 57 ? 6.281 8.953 -3.158 1 97.94 57 GLY B O 1
ATOM 1709 N N . ASN B 1 58 ? 4.344 9.062 -4.258 1 96.44 58 ASN B N 1
ATOM 1710 C CA . ASN B 1 58 ? 4.887 8.484 -5.484 1 96.44 58 ASN B CA 1
ATOM 1711 C C . ASN B 1 58 ? 5.871 9.43 -6.164 1 96.44 58 ASN B C 1
ATOM 1713 O O . ASN B 1 58 ? 6.629 9.016 -7.047 1 96.44 58 ASN B O 1
ATOM 1717 N N . ASN B 1 59 ? 5.98 10.742 -5.758 1 97.31 59 ASN B N 1
ATOM 1718 C CA . ASN B 1 59 ? 6.934 11.688 -6.332 1 97.31 59 ASN B CA 1
ATOM 1719 C C . ASN B 1 59 ? 8.094 11.961 -5.379 1 97.31 59 ASN B C 1
ATOM 1721 O O . ASN B 1 59 ? 8.953 12.789 -5.668 1 97.31 59 ASN B O 1
ATOM 1725 N N . ASP B 1 60 ? 8.062 11.25 -4.254 1 96.56 60 ASP B N 1
ATOM 1726 C CA . ASP B 1 60 ? 9.156 11.391 -3.301 1 96.56 60 ASP B CA 1
ATOM 1727 C C . ASP B 1 60 ? 10.344 10.508 -3.691 1 96.56 60 ASP B C 1
ATOM 1729 O O . ASP B 1 60 ? 10.414 9.344 -3.293 1 96.56 60 ASP B O 1
ATOM 1733 N N . GLY B 1 61 ? 11.219 10.977 -4.492 1 89.88 61 GLY B N 1
ATOM 1734 C CA . GLY B 1 61 ? 12.281 10.125 -5.008 1 89.88 61 GLY B CA 1
ATOM 1735 C C . GLY B 1 61 ? 13.664 10.57 -4.57 1 89.88 61 GLY B C 1
ATOM 1736 O O . GLY B 1 61 ? 14.641 9.852 -4.77 1 89.88 61 GLY B O 1
ATOM 1737 N N . GLU B 1 62 ? 13.719 11.789 -3.898 1 90.56 62 GLU B N 1
ATOM 1738 C CA . GLU B 1 62 ? 15.039 12.281 -3.521 1 90.56 62 GLU B CA 1
ATOM 1739 C C . GLU B 1 62 ? 15.578 11.547 -2.301 1 90.56 62 GLU B C 1
ATOM 1741 O O . GLU B 1 62 ? 14.914 11.477 -1.264 1 90.56 62 GLU B O 1
ATOM 1746 N N . TRP B 1 63 ? 16.781 11.117 -2.352 1 88.94 63 TRP B N 1
ATOM 1747 C CA . TRP B 1 63 ? 17.375 10.203 -1.383 1 88.94 63 TRP B CA 1
ATOM 1748 C C . TRP B 1 63 ? 17.547 10.875 -0.024 1 88.94 63 TRP B C 1
ATOM 1750 O O . TRP B 1 63 ? 17.469 10.219 1.016 1 88.94 63 TRP B O 1
ATOM 1760 N N . LYS B 1 64 ? 17.766 12.156 -0.064 1 96.12 64 LYS B N 1
ATOM 1761 C CA . LYS B 1 64 ? 18.094 12.852 1.181 1 96.12 64 LYS B CA 1
ATOM 1762 C C . LYS B 1 64 ? 16.812 13.258 1.924 1 96.12 64 LYS B C 1
ATOM 1764 O O . LYS B 1 64 ? 16.891 13.734 3.059 1 96.12 64 LYS B O 1
ATOM 1769 N N . LEU B 1 65 ? 15.695 13.141 1.289 1 97.69 65 LEU B N 1
ATOM 1770 C CA . LEU B 1 65 ? 14.445 13.578 1.894 1 97.69 65 LEU B CA 1
ATOM 1771 C C . LEU B 1 65 ? 14.227 12.898 3.24 1 97.69 65 LEU B C 1
ATOM 1773 O O . LEU B 1 65 ? 13.945 13.562 4.238 1 97.69 65 LEU B O 1
ATOM 1777 N N . ARG B 1 66 ? 14.367 11.578 3.287 1 97.69 66 ARG B N 1
ATOM 1778 C CA . ARG B 1 66 ? 14.203 10.828 4.527 1 97.69 66 ARG B CA 1
ATOM 1779 C C . ARG B 1 66 ? 15.117 11.367 5.621 1 97.69 66 ARG B C 1
ATOM 1781 O O . ARG B 1 66 ? 14.672 11.633 6.738 1 97.69 66 ARG B O 1
ATOM 1788 N N . ASN B 1 67 ? 16.391 11.492 5.27 1 98.12 67 ASN B N 1
ATOM 1789 C CA . ASN B 1 67 ? 17.375 11.945 6.246 1 98.12 67 ASN B CA 1
ATOM 1790 C C . ASN B 1 67 ? 17.016 13.312 6.816 1 98.12 67 ASN B C 1
ATOM 1792 O O . ASN B 1 67 ? 17.141 13.539 8.023 1 98.12 67 ASN B O 1
ATOM 1796 N N . VAL B 1 68 ? 16.625 14.172 5.941 1 98.44 68 VAL B N 1
ATOM 1797 C CA . VAL B 1 68 ? 16.266 15.516 6.379 1 98.44 68 VAL B CA 1
ATOM 1798 C C . VAL B 1 68 ? 15.055 15.453 7.305 1 98.44 68 VAL B C 1
ATOM 1800 O O . VAL B 1 68 ? 15.07 16.016 8.398 1 98.44 68 VAL B O 1
ATOM 1803 N N . VAL B 1 69 ? 13.961 14.781 6.895 1 98.69 69 VAL B N 1
ATOM 1804 C CA . VAL B 1 69 ? 12.766 14.672 7.719 1 98.69 69 VAL B CA 1
ATOM 1805 C C . VAL B 1 69 ? 13.117 14.047 9.062 1 98.69 69 VAL B C 1
ATOM 1807 O O . VAL B 1 69 ? 12.664 14.523 10.109 1 98.69 69 VAL B O 1
ATOM 1810 N N . GLU B 1 70 ? 13.961 13.031 9.055 1 98.56 70 GLU B N 1
ATOM 1811 C CA . GLU B 1 70 ? 14.289 12.281 10.266 1 98.56 70 GLU B CA 1
ATOM 1812 C C . GLU B 1 70 ? 15.141 13.125 11.219 1 98.56 70 GLU B C 1
ATOM 1814 O O . GLU B 1 70 ? 15.281 12.789 12.398 1 98.56 70 GLU B O 1
ATOM 1819 N N . SER B 1 71 ? 15.781 14.133 10.688 1 98.56 71 SER B N 1
ATOM 1820 C CA . SER B 1 71 ? 16.562 15.016 11.539 1 98.56 71 SER B CA 1
ATOM 1821 C C . SER B 1 71 ? 15.672 15.805 12.492 1 98.56 71 SER B C 1
ATOM 1823 O O . SER B 1 71 ? 16.141 16.328 13.508 1 98.56 71 SER B O 1
ATOM 1825 N N . PHE B 1 72 ? 14.352 15.922 12.242 1 98.62 72 PHE B N 1
ATOM 1826 C CA . PHE B 1 72 ? 13.508 16.719 13.125 1 98.62 72 PHE B CA 1
ATOM 1827 C C . PHE B 1 72 ? 12.148 16.047 13.32 1 98.62 72 PHE B C 1
ATOM 1829 O O . PHE B 1 72 ? 11.352 16.5 14.148 1 98.62 72 PHE B O 1
ATOM 1836 N N . GLY B 1 73 ? 11.844 15 12.641 1 98.69 73 GLY B N 1
ATOM 1837 C CA . GLY B 1 73 ? 10.578 14.289 12.68 1 98.69 73 GLY B CA 1
ATOM 1838 C C . GLY B 1 73 ? 10.719 12.805 12.383 1 98.69 73 GLY B C 1
ATOM 1839 O O . GLY B 1 73 ? 11.766 12.211 12.648 1 98.69 73 GLY B O 1
ATOM 1840 N N . THR B 1 74 ? 9.648 12.203 11.945 1 98.75 74 THR B N 1
ATOM 1841 C CA . THR B 1 74 ? 9.648 10.781 11.617 1 98.75 74 THR B CA 1
ATOM 1842 C C . THR B 1 74 ? 9.211 10.562 10.172 1 98.75 74 THR B C 1
ATOM 1844 O O . THR B 1 74 ? 8.148 11.039 9.758 1 98.75 74 THR B O 1
ATOM 1847 N N . TYR B 1 75 ? 10.031 10.039 9.414 1 98.5 75 TYR B N 1
ATOM 1848 C CA . TYR B 1 75 ? 9.695 9.641 8.047 1 98.5 75 TYR B CA 1
ATOM 1849 C C . TYR B 1 75 ? 9.297 8.172 7.992 1 98.5 75 TYR B C 1
ATOM 1851 O O . TYR B 1 75 ? 10.125 7.293 8.242 1 98.5 75 TYR B O 1
ATOM 1859 N N . HIS B 1 76 ? 8.094 8.102 7.66 1 96.56 76 HIS B N 1
ATOM 1860 C CA . HIS B 1 76 ? 7.574 6.75 7.52 1 96.56 76 HIS B CA 1
ATOM 1861 C C . HIS B 1 76 ? 7.715 6.254 6.082 1 96.56 76 HIS B C 1
ATOM 1863 O O . HIS B 1 76 ? 7.957 7.043 5.168 1 96.56 76 HIS B O 1
ATOM 1869 N N . ASP B 1 77 ? 7.945 5.039 5.781 1 94.12 77 ASP B N 1
ATOM 1870 C CA . ASP B 1 77 ? 7.965 4.453 4.445 1 94.12 77 ASP B CA 1
ATOM 1871 C C . ASP B 1 77 ? 6.609 4.598 3.76 1 94.12 77 ASP B C 1
ATOM 1873 O O . ASP B 1 77 ? 6.02 5.68 3.76 1 94.12 77 ASP B O 1
ATOM 1877 N N . ASP B 1 78 ? 6.094 3.73 3.217 1 97.38 78 ASP B N 1
ATOM 1878 C CA . ASP B 1 78 ? 4.926 3.832 2.346 1 97.38 78 ASP B CA 1
ATOM 1879 C C . ASP B 1 78 ? 3.635 3.893 3.162 1 97.38 78 ASP B C 1
ATOM 1881 O O . ASP B 1 78 ? 2.562 4.168 2.619 1 97.38 78 ASP B O 1
ATOM 1885 N N . PHE B 1 79 ? 3.697 3.668 4.453 1 98.69 79 PHE B N 1
ATOM 1886 C CA . PHE B 1 79 ? 2.527 3.588 5.32 1 98.69 79 PHE B CA 1
ATOM 1887 C C . PHE B 1 79 ? 2.895 3.945 6.754 1 98.69 79 PHE B C 1
ATOM 1889 O O . PHE B 1 79 ? 3.988 3.621 7.223 1 98.69 79 PHE B O 1
ATOM 1896 N N . ALA B 1 80 ? 1.99 4.621 7.508 1 98.81 80 ALA B N 1
ATOM 1897 C CA . ALA B 1 80 ? 2.164 4.863 8.938 1 98.81 80 ALA B CA 1
ATOM 1898 C C . ALA B 1 80 ? 0.914 4.461 9.719 1 98.81 80 ALA B C 1
ATOM 1900 O O . ALA B 1 80 ? -0.209 4.715 9.273 1 98.81 80 ALA B O 1
ATOM 1901 N N . HIS B 1 81 ? 1.097 3.758 10.75 1 98.81 81 HIS B N 1
ATOM 1902 C CA . HIS B 1 81 ? 0.097 3.578 11.797 1 98.81 81 HIS B CA 1
ATOM 1903 C C . HIS B 1 81 ? 0.435 4.41 13.023 1 98.81 81 HIS B C 1
ATOM 1905 O O . HIS B 1 81 ? 1.467 4.188 13.664 1 98.81 81 HIS B O 1
ATOM 1911 N N . LEU B 1 82 ? -0.414 5.352 13.375 1 98.81 82 LEU B N 1
ATOM 1912 C CA . LEU B 1 82 ? -0.198 6.219 14.523 1 98.81 82 LEU B CA 1
ATOM 1913 C C . LEU B 1 82 ? -1.305 6.031 15.562 1 98.81 82 LEU B C 1
ATOM 1915 O O . LEU B 1 82 ? -2.463 5.801 15.203 1 98.81 82 LEU B O 1
ATOM 1919 N N . THR B 1 83 ? -0.956 6.027 16.75 1 98.75 83 THR B N 1
ATOM 1920 C CA . THR B 1 83 ? -1.902 6.129 17.859 1 98.75 83 THR B CA 1
ATOM 1921 C C . THR B 1 83 ? -1.766 7.477 18.562 1 98.75 83 THR B C 1
ATOM 1923 O O . THR B 1 83 ? -0.774 7.723 19.25 1 98.75 83 THR B O 1
ATOM 1926 N N . LEU B 1 84 ? -2.697 8.367 18.312 1 98.56 84 LEU B N 1
ATOM 1927 C CA . LEU B 1 84 ? -2.693 9.719 18.875 1 98.56 84 LEU B CA 1
ATOM 1928 C C . LEU B 1 84 ? -3.963 9.977 19.688 1 98.56 84 LEU B C 1
ATOM 1930 O O . LEU B 1 84 ? -5.07 9.836 19.156 1 98.56 84 LEU B O 1
ATOM 1934 N N . ASP B 1 85 ? -3.836 10.32 20.953 1 97.5 85 ASP B N 1
ATOM 1935 C CA . ASP B 1 85 ? -4.957 10.617 21.844 1 97.5 85 ASP B CA 1
ATOM 1936 C C . ASP B 1 85 ? -5.977 9.477 21.844 1 97.5 85 ASP B C 1
ATOM 1938 O O . ASP B 1 85 ? -7.18 9.711 21.734 1 97.5 85 ASP B O 1
ATOM 1942 N N . GLY B 1 86 ? -5.516 8.266 21.766 1 97.94 86 GLY B N 1
ATOM 1943 C CA . GLY B 1 86 ? -6.336 7.07 21.844 1 97.94 86 GLY B CA 1
ATOM 1944 C C . GLY B 1 86 ? -6.961 6.691 20.5 1 97.94 86 GLY B C 1
ATOM 1945 O O . GLY B 1 86 ? -7.684 5.699 20.422 1 97.94 86 GLY B O 1
ATOM 1946 N N . GLU B 1 87 ? -6.723 7.492 19.453 1 98.69 87 GLU B N 1
ATOM 1947 C CA . GLU B 1 87 ? -7.266 7.23 18.125 1 98.69 87 GLU B CA 1
ATOM 1948 C C . GLU B 1 87 ? -6.27 6.469 17.266 1 98.69 87 GLU B C 1
ATOM 1950 O O . GLU B 1 87 ? -5.07 6.754 17.281 1 98.69 87 GLU B O 1
ATOM 1955 N N . GLU B 1 88 ? -6.754 5.48 16.547 1 98.88 88 GLU B N 1
ATOM 1956 C CA . GLU B 1 88 ? -5.961 4.719 15.578 1 98.88 88 GLU B CA 1
ATOM 1957 C C . GLU B 1 88 ? -6.02 5.355 14.195 1 98.88 88 GLU B C 1
ATOM 1959 O O . GLU B 1 88 ? -7.086 5.441 13.586 1 98.88 88 GLU B O 1
ATOM 1964 N N . ILE B 1 89 ? -4.836 5.758 13.68 1 98.94 89 ILE B N 1
ATOM 1965 C CA . ILE B 1 89 ? -4.777 6.547 12.453 1 98.94 89 ILE B CA 1
ATOM 1966 C C . ILE B 1 89 ? -3.881 5.852 11.43 1 98.94 89 ILE B C 1
ATOM 1968 O O . ILE B 1 89 ? -2.721 5.551 11.719 1 98.94 89 ILE B O 1
ATOM 1972 N N . ALA B 1 90 ? -4.43 5.535 10.289 1 98.94 90 ALA B N 1
ATOM 1973 C CA . ALA B 1 90 ? -3.648 5.047 9.156 1 98.94 90 ALA B CA 1
ATOM 1974 C C . ALA B 1 90 ? -3.301 6.188 8.203 1 98.94 90 ALA B C 1
ATOM 1976 O O . ALA B 1 90 ? -4.141 7.043 7.914 1 98.94 90 ALA B O 1
ATOM 1977 N N . VAL B 1 91 ? -2.074 6.258 7.758 1 98.94 91 VAL B N 1
ATOM 1978 C CA . VAL B 1 91 ? -1.637 7.23 6.762 1 98.94 91 VAL B CA 1
ATOM 1979 C C . VAL B 1 91 ? -1.05 6.508 5.555 1 98.94 91 VAL B C 1
ATOM 1981 O O . VAL B 1 91 ? -0.101 5.73 5.688 1 98.94 91 VAL B O 1
ATOM 1984 N N . TYR B 1 92 ? -1.646 6.586 4.418 1 98.88 92 TYR B N 1
ATOM 1985 C CA . TYR B 1 92 ? -1.233 6.031 3.137 1 98.88 92 TYR B CA 1
ATOM 1986 C C . TYR B 1 92 ? -1.426 7.047 2.016 1 98.88 92 TYR B C 1
ATOM 1988 O O . TYR B 1 92 ? -2.453 7.727 1.954 1 98.88 92 TYR B O 1
ATOM 1996 N N . HIS B 1 93 ? -0.431 7.207 1.198 1 98.81 93 HIS B N 1
ATOM 1997 C CA . HIS B 1 93 ? -0.483 8.25 0.177 1 98.81 93 HIS B CA 1
ATOM 1998 C C . HIS B 1 93 ? -1.71 8.086 -0.714 1 98.81 93 HIS B C 1
ATOM 2000 O O . HIS B 1 93 ? -2.316 9.07 -1.131 1 98.81 93 HIS B O 1
ATOM 2006 N N . GLY B 1 94 ? -2.031 6.824 -0.971 1 98.44 94 GLY B N 1
ATOM 2007 C CA . GLY B 1 94 ? -3.271 6.578 -1.688 1 98.44 94 GLY B CA 1
ATOM 2008 C C . GLY B 1 94 ? -3.066 6.32 -3.168 1 98.44 94 GLY B C 1
ATOM 2009 O O . GLY B 1 94 ? -3.99 6.484 -3.967 1 98.44 94 GLY B O 1
ATOM 2010 N N . THR B 1 95 ? -1.864 5.863 -3.58 1 97.69 95 THR B N 1
ATOM 2011 C CA . THR B 1 95 ? -1.564 5.582 -4.98 1 97.69 95 THR B CA 1
ATOM 2012 C C . THR B 1 95 ? -2.453 4.461 -5.512 1 97.69 95 THR B C 1
ATOM 2014 O O . THR B 1 95 ? -2.764 4.418 -6.703 1 97.69 95 THR B O 1
ATOM 2017 N N . GLU B 1 96 ? -2.752 3.557 -4.68 1 98.25 96 GLU B N 1
ATOM 2018 C CA . GLU B 1 96 ? -3.691 2.488 -5.008 1 98.25 96 GLU B CA 1
ATOM 2019 C C . GLU B 1 96 ? -5.023 2.682 -4.285 1 98.25 96 GLU B C 1
ATOM 2021 O O . GLU B 1 96 ? -5.113 2.471 -3.074 1 98.25 96 GLU B O 1
ATOM 2026 N N . ALA B 1 97 ? -6.047 3.023 -4.98 1 98.06 97 ALA B N 1
ATOM 2027 C CA . ALA B 1 97 ? -7.352 3.357 -4.414 1 98.06 97 ALA B CA 1
ATOM 2028 C C . ALA B 1 97 ? -7.93 2.18 -3.635 1 98.06 97 ALA B C 1
ATOM 2030 O O . ALA B 1 97 ? -8.578 2.369 -2.604 1 98.06 97 ALA B O 1
ATOM 2031 N N . LYS B 1 98 ? -7.699 1.013 -4.09 1 98.44 98 LYS B N 1
ATOM 2032 C CA . LYS B 1 98 ? -8.281 -0.172 -3.465 1 98.44 98 LYS B CA 1
ATOM 2033 C C . LYS B 1 98 ? -7.641 -0.45 -2.109 1 98.44 98 LYS B C 1
ATOM 2035 O O . LYS B 1 98 ? -8.281 -1.003 -1.214 1 98.44 98 LYS B O 1
ATOM 2040 N N . LEU B 1 99 ? -6.387 -0.086 -1.945 1 98.75 99 LEU B N 1
ATOM 2041 C CA . LEU B 1 99 ? -5.762 -0.199 -0.632 1 98.75 99 LEU B CA 1
ATOM 2042 C C . LEU B 1 99 ? -6.363 0.803 0.345 1 98.75 99 LEU B C 1
ATOM 2044 O O . LEU B 1 99 ? -6.535 0.498 1.527 1 98.75 99 LEU B O 1
ATOM 2048 N N . VAL B 1 100 ? -6.707 2.035 -0.115 1 98.81 100 VAL B N 1
ATOM 2049 C CA . VAL B 1 100 ? -7.414 3.006 0.713 1 98.81 100 VAL B CA 1
ATOM 2050 C C . VAL B 1 100 ? -8.758 2.428 1.148 1 98.81 100 VAL B C 1
ATOM 2052 O O . VAL B 1 100 ? -9.117 2.49 2.326 1 98.81 100 VAL B O 1
ATOM 2055 N N . GLU B 1 101 ? -9.438 1.831 0.176 1 98.75 101 GLU B N 1
ATOM 2056 C CA . GLU B 1 101 ? -10.734 1.227 0.466 1 98.75 101 GLU B CA 1
ATOM 2057 C C . GLU B 1 101 ? -10.609 0.136 1.525 1 98.75 101 GLU B C 1
ATOM 2059 O O . GLU B 1 101 ? -11.445 0.041 2.426 1 98.75 101 GLU B O 1
ATOM 2064 N N . ALA B 1 102 ? -9.578 -0.64 1.385 1 98.88 102 ALA B N 1
ATOM 2065 C CA . ALA B 1 102 ? -9.375 -1.718 2.35 1 98.88 102 ALA B CA 1
ATOM 2066 C C . ALA B 1 102 ? -9.141 -1.161 3.752 1 98.88 102 ALA B C 1
ATOM 2068 O O . ALA B 1 102 ? -9.656 -1.701 4.734 1 98.88 102 ALA B O 1
ATOM 2069 N N . LEU B 1 103 ? -8.359 -0.127 3.824 1 98.88 103 LEU B N 1
ATOM 2070 C CA . LEU B 1 103 ? -8.117 0.508 5.113 1 98.88 103 LEU B CA 1
ATOM 2071 C C . LEU B 1 103 ? -9.422 1.008 5.727 1 98.88 103 LEU B C 1
ATOM 2073 O O . LEU B 1 103 ? -9.672 0.792 6.914 1 98.88 103 LEU B O 1
ATOM 2077 N N . LEU B 1 104 ? -10.234 1.605 4.906 1 98.81 104 LEU B N 1
ATOM 2078 C CA . LEU B 1 104 ? -11.492 2.186 5.367 1 98.81 104 LEU B CA 1
ATOM 2079 C C . LEU B 1 104 ? -12.469 1.098 5.793 1 98.81 104 LEU B C 1
ATOM 2081 O O . LEU B 1 104 ? -13.219 1.275 6.754 1 98.81 104 LEU B O 1
ATOM 2085 N N . ASP B 1 105 ? -12.406 0.012 5.121 1 98.69 105 ASP B N 1
ATOM 2086 C CA . ASP B 1 105 ? -13.398 -1.037 5.328 1 98.69 105 ASP B CA 1
ATOM 2087 C C . ASP B 1 105 ? -12.945 -2.021 6.402 1 98.69 105 ASP B C 1
ATOM 2089 O O . ASP B 1 105 ? -13.734 -2.834 6.883 1 98.69 105 ASP B O 1
ATOM 2093 N N . SER B 1 106 ? -11.695 -1.973 6.832 1 98.5 106 SER B N 1
ATOM 2094 C CA . SER B 1 106 ? -11.109 -2.99 7.695 1 98.5 106 SER B CA 1
ATOM 2095 C C . SER B 1 106 ? -11.68 -2.908 9.109 1 98.5 106 SER B C 1
ATOM 2097 O O . SER B 1 106 ? -11.609 -3.879 9.867 1 98.5 106 SER B O 1
ATOM 2099 N N . GLY B 1 107 ? -12.156 -1.656 9.523 1 97.75 107 GLY B N 1
ATOM 2100 C CA . GLY B 1 107 ? -12.609 -1.44 10.891 1 97.75 107 GLY B CA 1
ATOM 2101 C C . GLY B 1 107 ? -11.469 -1.288 11.883 1 97.75 107 GLY B C 1
ATOM 2102 O O . GLY B 1 107 ? -11.695 -1.216 13.094 1 97.75 107 GLY B O 1
ATOM 2103 N N . ASN B 1 108 ? -10.227 -1.19 11.375 1 98.56 108 ASN B N 1
ATOM 2104 C CA . ASN B 1 108 ? -9.047 -1.18 12.234 1 98.56 108 ASN B CA 1
ATOM 2105 C C . ASN B 1 108 ? -8.68 0.237 12.672 1 98.56 108 ASN B C 1
ATOM 2107 O O . ASN B 1 108 ? -7.895 0.421 13.602 1 98.56 108 ASN B O 1
ATOM 2111 N N . TYR B 1 109 ? -9.297 1.277 12.047 1 98.88 109 TYR B N 1
ATOM 2112 C CA . TYR B 1 109 ? -8.797 2.637 12.219 1 98.88 109 TYR B CA 1
ATOM 2113 C C . TYR B 1 109 ? -9.945 3.609 12.469 1 98.88 109 TYR B C 1
ATOM 2115 O O . TYR B 1 109 ? -11.031 3.453 11.906 1 98.88 109 TYR B O 1
ATOM 2123 N N . ASP B 1 110 ? -9.695 4.59 13.297 1 98.88 110 ASP B N 1
ATOM 2124 C CA . ASP B 1 110 ? -10.633 5.699 13.484 1 98.88 110 ASP B CA 1
ATOM 2125 C C . ASP B 1 110 ? -10.5 6.723 12.352 1 98.88 110 ASP B C 1
ATOM 2127 O O . ASP B 1 110 ? -11.5 7.316 11.93 1 98.88 110 ASP B O 1
ATOM 2131 N N . TYR B 1 111 ? -9.281 6.906 11.828 1 98.94 111 TYR B N 1
ATOM 2132 C CA . TYR B 1 111 ? -9.008 7.836 10.734 1 98.94 111 TYR B CA 1
ATOM 2133 C C . TYR B 1 111 ? -8.117 7.188 9.68 1 98.94 111 TYR B C 1
ATOM 2135 O O . TYR B 1 111 ? -7.184 6.449 10.016 1 98.94 111 TYR B O 1
ATOM 2143 N N . VAL B 1 112 ? -8.398 7.418 8.484 1 98.94 112 VAL B N 1
ATOM 2144 C CA . VAL B 1 112 ? -7.512 7.133 7.359 1 98.94 112 VAL B CA 1
ATOM 2145 C C . VAL B 1 112 ? -7.172 8.43 6.629 1 98.94 112 VAL B C 1
ATOM 2147 O O . VAL B 1 112 ? -8.062 9.117 6.117 1 98.94 112 VAL B O 1
ATOM 2150 N N . LEU B 1 113 ? -5.883 8.828 6.695 1 98.94 113 LEU B N 1
ATOM 2151 C CA . LEU B 1 113 ? -5.371 10.008 6.008 1 98.94 113 LEU B CA 1
ATOM 2152 C C . LEU B 1 113 ? -4.676 9.617 4.707 1 98.94 113 LEU B C 1
ATOM 2154 O O . LEU B 1 113 ? -3.938 8.633 4.664 1 98.94 113 LEU B O 1
ATOM 2158 N N . ARG B 1 114 ? -4.969 10.391 3.662 1 98.81 114 ARG B N 1
ATOM 2159 C CA . ARG B 1 114 ? -4.336 10.094 2.383 1 98.81 114 ARG B CA 1
ATOM 2160 C C . ARG B 1 114 ? -4.137 11.359 1.56 1 98.81 114 ARG B C 1
ATOM 2162 O O . ARG B 1 114 ? -4.449 12.461 2.021 1 98.81 114 ARG B O 1
ATOM 2169 N N . GLY B 1 115 ? -3.461 11.305 0.455 1 98.69 115 GLY B N 1
ATOM 2170 C CA . GLY B 1 115 ? -3.258 12.359 -0.532 1 98.69 115 GLY B CA 1
ATOM 2171 C C . GLY B 1 115 ? -3.391 11.867 -1.961 1 98.69 115 GLY B C 1
ATOM 2172 O O . GLY B 1 115 ? -4.383 11.227 -2.314 1 98.69 115 GLY B O 1
ATOM 2173 N N . HIS B 1 116 ? -2.564 12.195 -2.846 1 98.38 116 HIS B N 1
ATOM 2174 C CA . HIS B 1 116 ? -2.326 11.672 -4.188 1 98.38 116 HIS B CA 1
ATOM 2175 C C . HIS B 1 116 ? -3.326 12.242 -5.188 1 98.38 116 HIS B C 1
ATOM 2177 O O . HIS B 1 116 ? -2.936 12.742 -6.242 1 98.38 116 HIS B O 1
ATOM 2183 N N . THR B 1 117 ? -4.598 12.281 -4.879 1 98 117 THR B N 1
ATOM 2184 C CA . THR B 1 117 ? -5.621 12.68 -5.84 1 98 117 THR B CA 1
ATOM 2185 C C . THR B 1 117 ? -5.734 14.203 -5.906 1 98 117 THR B C 1
ATOM 2187 O O . THR B 1 117 ? -6.34 14.742 -6.836 1 98 117 THR B O 1
ATOM 2190 N N . HIS B 1 118 ? -5.223 14.883 -4.898 1 98.19 118 HIS B N 1
ATOM 2191 C CA . HIS B 1 118 ? -5.281 16.328 -4.762 1 98.19 118 HIS B CA 1
ATOM 2192 C C . HIS B 1 118 ? -6.719 16.812 -4.57 1 98.19 118 HIS B C 1
ATOM 2194 O O . HIS B 1 118 ? -7.004 18 -4.699 1 98.19 118 HIS B O 1
ATOM 2200 N N . ASP B 1 119 ? -7.637 15.859 -4.281 1 97.69 119 ASP B N 1
ATOM 2201 C CA . ASP B 1 119 ? -9.031 16.172 -3.982 1 97.69 119 ASP B CA 1
ATOM 2202 C C . ASP B 1 119 ? -9.281 16.188 -2.479 1 97.69 119 ASP B C 1
ATOM 2204 O O . ASP B 1 119 ? -8.922 15.234 -1.779 1 97.69 119 ASP B O 1
ATOM 2208 N N . ARG B 1 120 ? -9.953 17.203 -2.037 1 98.06 120 ARG B N 1
ATOM 2209 C CA . ARG B 1 120 ? -10.312 17.203 -0.624 1 98.06 120 ARG B CA 1
ATOM 2210 C C . ARG B 1 120 ? -11.43 16.203 -0.345 1 98.06 120 ARG B C 1
ATOM 2212 O O . ARG B 1 120 ? -12.422 16.141 -1.078 1 98.06 120 ARG B O 1
ATOM 2219 N N . VAL B 1 121 ? -11.258 1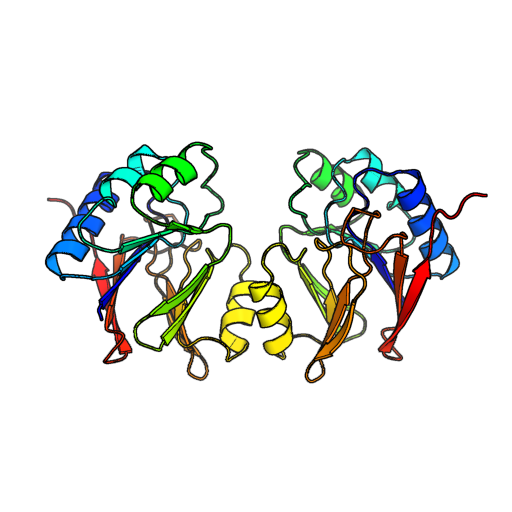5.453 0.624 1 98.25 121 VAL B N 1
ATOM 2220 C CA . VAL B 1 121 ? -12.258 14.477 1.042 1 98.25 121 VAL B CA 1
ATOM 2221 C C . VAL B 1 121 ? -12.383 14.484 2.564 1 98.25 121 VAL B C 1
ATOM 2223 O O . VAL B 1 121 ? -11.383 14.547 3.277 1 98.25 121 VAL B O 1
ATOM 2226 N N . VAL B 1 122 ? -13.57 14.562 3.143 1 98.75 122 VAL B N 1
ATOM 2227 C CA . VAL B 1 122 ? -13.883 14.172 4.516 1 98.75 122 VAL B CA 1
ATOM 2228 C C . VAL B 1 122 ? -15.195 13.398 4.547 1 98.75 122 VAL B C 1
ATOM 2230 O O . VAL B 1 122 ? -16.25 13.945 4.215 1 98.75 122 VAL B O 1
ATOM 2233 N N . GLU B 1 123 ? -15.125 12.211 4.867 1 98.19 123 GLU B N 1
ATOM 2234 C CA . GLU B 1 123 ? -16.328 11.391 4.922 1 98.19 123 GLU B CA 1
ATOM 2235 C C . GLU B 1 123 ? -16.203 10.305 5.988 1 98.19 123 GLU B C 1
ATOM 2237 O O . GLU B 1 123 ? -15.094 9.891 6.332 1 98.19 123 GLU B O 1
ATOM 2242 N N . ASP B 1 124 ? -17.312 9.922 6.547 1 97.94 124 ASP B N 1
ATOM 2243 C CA . ASP B 1 124 ? -17.375 8.805 7.477 1 97.94 124 ASP B CA 1
ATOM 2244 C C . ASP B 1 124 ? -17.781 7.516 6.758 1 97.94 124 ASP B C 1
ATOM 2246 O O . ASP B 1 124 ? -18.766 7.488 6.023 1 97.94 124 ASP B O 1
ATOM 2250 N N . ARG B 1 125 ? -16.969 6.562 6.875 1 96.75 125 ARG B N 1
ATOM 2251 C CA . ARG B 1 125 ? -17.266 5.238 6.348 1 96.75 125 ARG B CA 1
ATOM 2252 C C . ARG B 1 125 ? -17.312 4.199 7.461 1 96.75 125 ARG B C 1
ATOM 2254 O O . ARG B 1 125 ? -16.281 3.627 7.82 1 96.75 125 ARG B O 1
ATOM 2261 N N . ASP B 1 126 ? -18.516 3.889 7.957 1 96.75 126 ASP B N 1
ATOM 2262 C CA . ASP B 1 126 ? -18.75 2.885 8.992 1 96.75 126 ASP B CA 1
ATOM 2263 C C . ASP B 1 126 ? -17.875 3.143 10.211 1 96.75 126 ASP B C 1
ATOM 2265 O O . ASP B 1 126 ? -17.203 2.232 10.711 1 96.75 126 ASP B O 1
ATOM 2269 N N . GLY B 1 127 ? -17.781 4.375 10.609 1 97.69 127 GLY B N 1
ATOM 2270 C CA . GLY B 1 127 ? -17.094 4.73 11.844 1 97.69 127 GLY B CA 1
ATOM 2271 C C . GLY B 1 127 ? -15.656 5.168 11.625 1 97.69 127 GLY B C 1
ATOM 2272 O O . GLY B 1 127 ? -15 5.641 12.547 1 97.69 127 GLY B O 1
ATOM 2273 N N . THR B 1 128 ? -15.125 4.977 10.453 1 98.75 128 THR B N 1
ATOM 2274 C CA . THR B 1 128 ? -13.781 5.434 10.102 1 98.75 128 THR B CA 1
ATOM 2275 C C . THR B 1 128 ? -13.844 6.734 9.305 1 98.75 128 THR B C 1
ATOM 2277 O O . THR B 1 128 ? -14.523 6.809 8.281 1 98.75 128 THR B O 1
ATOM 2280 N N . THR B 1 129 ? -13.219 7.781 9.766 1 98.88 129 THR B N 1
ATOM 2281 C CA . THR B 1 129 ? -13.203 9.062 9.07 1 98.88 129 THR B CA 1
ATOM 2282 C C . THR B 1 129 ? -12.102 9.086 8.008 1 98.88 129 THR B C 1
ATOM 2284 O O . THR B 1 129 ? -10.93 8.875 8.312 1 98.88 129 THR B O 1
ATOM 2287 N N . HIS B 1 130 ? -12.5 9.227 6.773 1 98.88 130 HIS B N 1
ATOM 2288 C CA . HIS B 1 130 ? -11.617 9.344 5.617 1 98.88 130 HIS B CA 1
ATOM 2289 C C . HIS B 1 130 ? -11.266 10.797 5.336 1 98.88 130 HIS B C 1
ATOM 2291 O O . HIS B 1 130 ? -12.156 11.625 5.117 1 98.88 130 HIS B O 1
ATOM 2297 N N . ILE B 1 131 ? -9.938 11.117 5.332 1 98.94 131 ILE B N 1
ATOM 2298 C CA . ILE B 1 131 ? -9.555 12.508 5.141 1 98.94 131 ILE B CA 1
ATOM 2299 C C . ILE B 1 131 ? -8.477 12.602 4.059 1 98.94 131 ILE B C 1
ATOM 2301 O O . ILE B 1 131 ? -7.469 11.898 4.117 1 98.94 131 ILE B O 1
ATOM 2305 N N . ASN B 1 132 ? -8.672 13.344 3.08 1 98.94 132 ASN B N 1
ATOM 2306 C CA . ASN B 1 132 ? -7.707 13.906 2.141 1 98.94 132 ASN B CA 1
ATOM 2307 C C . ASN B 1 132 ? -7.719 15.43 2.178 1 98.94 132 ASN B C 1
ATOM 2309 O O . ASN B 1 132 ? -8.734 16.062 1.87 1 98.94 132 ASN B O 1
ATOM 2313 N N . PRO B 1 133 ? -6.617 15.961 2.562 1 98.81 133 PRO B N 1
ATOM 2314 C CA . PRO B 1 133 ? -6.629 17.422 2.674 1 98.81 133 PRO B CA 1
ATOM 2315 C C . PRO B 1 133 ? -6.613 18.125 1.315 1 98.81 133 PRO B C 1
ATOM 2317 O O . PRO B 1 133 ? -6.836 19.328 1.235 1 98.81 133 PRO B O 1
ATOM 2320 N N . GLY B 1 134 ? -6.34 17.391 0.309 1 98 134 GLY B N 1
ATOM 2321 C CA . GLY B 1 134 ? -6.102 17.938 -1.015 1 98 134 GLY B CA 1
ATOM 2322 C C . GLY B 1 134 ? -4.637 17.984 -1.395 1 98 134 GLY B C 1
ATOM 2323 O O . GLY B 1 134 ? -3.891 17.047 -1.099 1 98 134 GLY B O 1
ATOM 2324 N N . GLY B 1 135 ? -4.227 18.984 -2.064 1 96.75 135 GLY B N 1
ATOM 2325 C CA . GLY B 1 135 ? -2.879 19.188 -2.564 1 96.75 135 GLY B CA 1
ATOM 2326 C C . GLY B 1 135 ? -2.781 20.359 -3.525 1 96.75 135 GLY B C 1
ATOM 2327 O O . GLY B 1 135 ? -3.754 21.094 -3.729 1 96.75 135 GLY B O 1
ATOM 2328 N N . LEU B 1 136 ? -1.62 20.578 -4.047 1 96.75 136 LEU B N 1
ATOM 2329 C CA . LEU B 1 136 ? -1.457 21.625 -5.043 1 96.75 136 LEU B CA 1
ATOM 2330 C C . LEU B 1 136 ? -2.492 21.484 -6.156 1 96.75 136 LEU B C 1
ATOM 2332 O O . LEU B 1 136 ? -2.777 20.375 -6.609 1 96.75 136 LEU B O 1
ATOM 2336 N N . PRO B 1 137 ? -3.027 22.625 -6.543 1 94.31 137 PRO B N 1
ATOM 2337 C CA . PRO B 1 137 ? -4 22.562 -7.637 1 94.31 137 PRO B CA 1
ATOM 2338 C C . PRO B 1 137 ? -3.432 21.922 -8.898 1 94.31 137 PRO B C 1
ATOM 2340 O O . PRO B 1 137 ? -2.314 22.25 -9.312 1 94.31 137 PRO B O 1
ATOM 2343 N N . ILE B 1 138 ? -4.207 21 -9.383 1 93 138 ILE B N 1
ATOM 2344 C CA . ILE B 1 138 ? -3.859 20.391 -10.664 1 93 138 ILE B CA 1
ATOM 2345 C C . ILE B 1 138 ? -5.121 20.203 -11.508 1 93 138 ILE B C 1
ATOM 2347 O O . ILE B 1 138 ? -6.234 20.281 -10.984 1 93 138 ILE B O 1
ATOM 2351 N N . SER B 1 139 ? -4.922 20.156 -12.805 1 92.12 139 SER B N 1
ATOM 2352 C CA . SER B 1 139 ? -6.062 19.953 -13.695 1 92.12 139 SER B CA 1
ATOM 2353 C C . SER B 1 139 ? -6.84 18.688 -13.305 1 92.12 139 SER B C 1
ATOM 2355 O O . SER B 1 139 ? -6.246 17.641 -13.062 1 92.12 139 SER B O 1
ATOM 2357 N N . GLY B 1 140 ? -8.18 18.875 -13.102 1 92.19 140 GLY B N 1
ATOM 2358 C CA . GLY B 1 140 ? -9.039 17.734 -12.82 1 92.19 140 GLY B CA 1
ATOM 2359 C C . GLY B 1 140 ? -9.258 17.5 -11.344 1 92.19 140 GLY B C 1
ATOM 2360 O O . GLY B 1 140 ? -9.945 16.547 -10.953 1 92.19 140 GLY B O 1
ATOM 2361 N N . ALA B 1 141 ? -8.586 18.281 -10.57 1 94.5 141 ALA B N 1
ATOM 2362 C CA . ALA B 1 141 ? -8.758 18.203 -9.117 1 94.5 141 ALA B CA 1
ATOM 2363 C C . ALA B 1 141 ? -9.148 19.562 -8.531 1 94.5 141 ALA B C 1
ATOM 2365 O O . ALA B 1 141 ? -9.703 20.406 -9.234 1 94.5 141 ALA B O 1
ATOM 2366 N N . ASP B 1 142 ? -8.977 19.688 -7.199 1 93 142 ASP B N 1
ATOM 2367 C CA . ASP B 1 142 ? -9.328 20.938 -6.559 1 93 142 ASP B CA 1
ATOM 2368 C C . ASP B 1 142 ? -8.492 22.094 -7.117 1 93 142 ASP B C 1
ATOM 2370 O O . ASP B 1 142 ? -7.301 21.938 -7.387 1 93 142 ASP B O 1
ATOM 2374 N N . ASP B 1 143 ? -9.031 23.25 -7.145 1 92.88 143 ASP B N 1
ATOM 2375 C CA . ASP B 1 143 ? -8.375 24.391 -7.762 1 92.88 143 ASP B CA 1
ATOM 2376 C C . ASP B 1 143 ? -7.707 25.281 -6.707 1 92.88 143 ASP B C 1
ATOM 2378 O O . ASP B 1 143 ? -7.227 26.375 -7.016 1 92.88 143 ASP B O 1
ATOM 2382 N N . SER B 1 144 ? -7.781 24.844 -5.512 1 95.88 144 SER B N 1
ATOM 2383 C CA . SER B 1 144 ? -7.164 25.594 -4.43 1 95.88 144 SER B CA 1
ATOM 2384 C C . SER B 1 144 ? -6.453 24.688 -3.443 1 95.88 144 SER B C 1
ATOM 2386 O O . SER B 1 144 ? -6.809 23.5 -3.314 1 95.88 144 SER B O 1
ATOM 2388 N N . PHE B 1 145 ? -5.461 25.25 -2.863 1 97.5 145 PHE B N 1
ATOM 2389 C CA . PHE B 1 145 ? -4.676 24.5 -1.886 1 97.5 145 PHE B CA 1
ATOM 2390 C C . PHE B 1 145 ? -5.309 24.594 -0.501 1 97.5 145 PHE B C 1
ATOM 2392 O O . PHE B 1 145 ? -5.602 25.688 -0.019 1 97.5 145 PHE B O 1
ATOM 2399 N N . HIS B 1 146 ? -5.566 23.438 0.097 1 98.38 146 HIS B N 1
ATOM 2400 C CA . HIS B 1 146 ? -6.117 23.359 1.447 1 98.38 146 HIS B CA 1
ATOM 2401 C C . HIS B 1 146 ? -5.266 22.469 2.34 1 98.38 146 HIS B C 1
ATOM 2403 O O . HIS B 1 146 ? -4.527 21.609 1.844 1 98.38 146 HIS B O 1
ATOM 2409 N N . VAL B 1 147 ? -5.273 22.719 3.6 1 98.81 147 VAL B N 1
ATOM 2410 C CA . VAL B 1 147 ? -4.832 21.797 4.645 1 98.81 147 VAL B CA 1
ATOM 2411 C C . VAL B 1 147 ? -6.004 21.469 5.562 1 98.81 147 VAL B C 1
ATOM 2413 O O . VAL B 1 147 ? -7.062 22.094 5.488 1 98.81 147 VAL B O 1
ATOM 2416 N N . ALA B 1 148 ? -5.844 20.453 6.383 1 98.94 148 ALA B N 1
ATOM 2417 C CA . ALA B 1 148 ? -6.898 20.094 7.328 1 98.94 148 ALA B CA 1
ATOM 2418 C C . ALA B 1 148 ? -6.383 20.125 8.766 1 98.94 148 ALA B C 1
ATOM 2420 O O . ALA B 1 148 ? -5.211 19.844 9.016 1 98.94 148 ALA B O 1
ATOM 2421 N N . VAL B 1 149 ? -7.184 20.531 9.656 1 98.94 149 VAL B N 1
ATOM 2422 C CA . VAL B 1 149 ? -6.949 20.391 11.094 1 98.94 149 VAL B CA 1
ATOM 2423 C C . VAL B 1 149 ? -8.031 19.516 11.711 1 98.94 149 VAL B C 1
ATOM 2425 O O . VAL B 1 149 ? -9.227 19.75 11.5 1 98.94 149 VAL B O 1
ATOM 2428 N N . VAL B 1 150 ? -7.617 18.516 12.383 1 98.88 150 VAL B N 1
ATOM 2429 C CA . VAL B 1 150 ? -8.516 17.578 13.047 1 98.88 150 VAL B CA 1
ATOM 2430 C C . VAL B 1 150 ? -8.414 17.75 14.562 1 98.88 150 VAL B C 1
ATOM 2432 O O . VAL B 1 150 ? -7.32 17.672 15.125 1 98.88 150 VAL B O 1
ATOM 2435 N N . ASP B 1 151 ? -9.516 18.016 15.195 1 98.75 151 ASP B N 1
ATOM 2436 C CA . ASP B 1 151 ? -9.57 17.922 16.641 1 98.75 151 ASP B CA 1
ATOM 2437 C C . ASP B 1 151 ? -9.906 16.5 17.094 1 98.75 151 ASP B C 1
ATOM 2439 O O . ASP B 1 151 ? -11.055 16.078 17 1 98.75 151 ASP B O 1
ATOM 2443 N N . LEU B 1 152 ? -8.961 15.75 17.578 1 98.5 152 LEU B N 1
ATOM 2444 C CA . LEU B 1 152 ? -9.125 14.328 17.859 1 98.5 152 LEU B CA 1
ATOM 2445 C C . LEU B 1 152 ? -10.016 14.117 19.078 1 98.5 152 LEU B C 1
ATOM 2447 O O . LEU B 1 152 ? -10.539 13.023 19.297 1 98.5 152 LEU B O 1
ATOM 2451 N N . GLY B 1 153 ? -10.195 15.141 19.906 1 97.19 153 GLY B N 1
ATOM 2452 C CA . GLY B 1 153 ? -11.102 15.07 21.031 1 97.19 153 GLY B CA 1
ATOM 2453 C C . GLY B 1 153 ? -12.562 15.133 20.625 1 97.19 153 GLY B C 1
ATOM 2454 O O . GLY B 1 153 ? -13.383 14.344 21.094 1 97.19 153 GLY B O 1
ATOM 2455 N N . THR B 1 154 ? -12.867 16 19.703 1 97.44 154 THR B N 1
ATOM 2456 C CA . THR B 1 154 ? -14.25 16.219 19.281 1 97.44 154 THR B CA 1
ATOM 2457 C C . THR B 1 154 ? -14.562 15.461 18 1 97.44 154 THR B C 1
ATOM 2459 O O . THR B 1 154 ? -15.734 15.242 17.672 1 97.44 154 THR B O 1
ATOM 2462 N N . GLY B 1 155 ? -13.578 15.148 17.234 1 97.94 155 GLY B N 1
ATOM 2463 C CA . GLY B 1 155 ? -13.766 14.508 15.945 1 97.94 155 GLY B CA 1
ATOM 2464 C C . GLY B 1 155 ? -14.008 15.5 14.82 1 97.94 155 GLY B C 1
ATOM 2465 O O . GLY B 1 155 ? -14.172 15.102 13.664 1 97.94 155 GLY B O 1
ATOM 2466 N N . SER B 1 156 ? -13.898 16.75 15.102 1 98.19 156 SER B N 1
ATOM 2467 C CA . SER B 1 156 ? -14.18 17.75 14.086 1 98.19 156 SER B CA 1
ATOM 2468 C C . SER B 1 156 ? -13.008 17.891 13.117 1 98.19 156 SER B C 1
ATOM 2470 O O . SER B 1 156 ? -11.844 17.828 13.531 1 98.19 156 SER B O 1
ATOM 2472 N N . VAL B 1 157 ? -13.344 18.062 11.844 1 98.75 157 VAL B N 1
ATOM 2473 C CA . VAL B 1 157 ? -12.367 18.281 10.789 1 98.75 157 VAL B CA 1
ATOM 2474 C C . VAL B 1 157 ? -12.648 19.609 10.094 1 98.75 157 VAL B C 1
ATOM 2476 O O . VAL B 1 157 ? -13.781 19.875 9.688 1 98.75 157 VAL B O 1
ATOM 2479 N N . SER B 1 158 ? -11.633 20.469 10.023 1 98.56 158 SER B N 1
ATOM 2480 C CA . SER B 1 158 ? -11.758 21.734 9.312 1 98.56 158 SER B CA 1
ATOM 2481 C C . SER B 1 158 ? -10.703 21.859 8.211 1 98.56 158 SER B C 1
ATOM 2483 O O . SER B 1 158 ? -9.555 21.453 8.398 1 98.56 158 SER B O 1
ATOM 2485 N N . PHE B 1 159 ? -11.156 22.344 7.082 1 98.69 159 PHE B N 1
ATOM 2486 C CA . PHE B 1 159 ? -10.242 22.641 5.988 1 98.69 159 PHE B CA 1
ATOM 2487 C C . PHE B 1 159 ? -9.93 24.141 5.938 1 98.69 159 PHE B C 1
ATOM 2489 O O . PHE B 1 159 ? -10.805 24.969 6.191 1 98.69 159 PHE B O 1
ATOM 2496 N N . GLU B 1 160 ? -8.695 24.438 5.613 1 98.38 160 GLU B N 1
ATOM 2497 C CA . GLU B 1 160 ? -8.281 25.828 5.426 1 98.38 160 GLU B CA 1
ATOM 2498 C C . GLU B 1 160 ? -7.664 26.031 4.047 1 98.38 160 GLU B C 1
ATOM 2500 O O . GLU B 1 160 ? -6.715 25.344 3.674 1 98.38 160 GLU B O 1
ATOM 2505 N N . ARG B 1 161 ? -8.219 26.922 3.314 1 97.81 161 ARG B N 1
ATOM 2506 C CA . ARG B 1 161 ? -7.633 27.328 2.039 1 97.81 161 ARG B CA 1
ATOM 2507 C C . ARG B 1 161 ? -6.414 28.219 2.254 1 97.81 161 ARG B C 1
ATOM 2509 O O . ARG B 1 161 ? -6.484 29.203 2.996 1 97.81 161 ARG B O 1
ATOM 2516 N N . LEU B 1 162 ? -5.293 27.812 1.56 1 96.12 162 LEU B N 1
ATOM 2517 C CA . LEU B 1 162 ? -4.078 28.594 1.726 1 96.12 162 LEU B CA 1
ATOM 2518 C C . LEU B 1 162 ? -3.586 29.125 0.383 1 96.12 162 LEU B C 1
ATOM 2520 O O . LEU B 1 162 ? -3.867 28.531 -0.664 1 96.12 162 LEU B O 1
ATOM 2524 N N . GLY B 1 163 ? -2.584 30.188 0.221 1 78.06 163 GLY B N 1
ATOM 2525 C CA . GLY B 1 163 ? -1.925 30.734 -0.956 1 78.06 163 GLY B CA 1
ATOM 2526 C C . GLY B 1 163 ? -2.777 31.734 -1.709 1 78.06 163 GLY B C 1
ATOM 2527 O O . GLY B 1 163 ? -2.375 32.219 -2.76 1 78.06 163 GLY B O 1
ATOM 2528 N N . GLY B 1 164 ? -4.078 32.062 -1.538 1 59.03 164 GLY B N 1
ATOM 2529 C CA . GLY B 1 164 ? -4.715 33.125 -2.309 1 59.03 164 GLY B CA 1
ATOM 2530 C C . GLY B 1 164 ? -3.896 34.406 -2.361 1 59.03 164 GLY B C 1
ATOM 2531 O O . GLY B 1 164 ? -2.99 34.594 -1.55 1 59.03 164 GLY B O 1
ATOM 2532 N N . ASP B 1 165 ? -3.74 35 -3.688 1 47.5 165 ASP B N 1
ATOM 2533 C CA . ASP B 1 165 ? -3.15 36.281 -4.055 1 47.5 165 ASP B CA 1
ATOM 2534 C C . ASP B 1 165 ? -3.25 37.281 -2.902 1 47.5 165 ASP B C 1
ATOM 2536 O O . ASP B 1 165 ? -4.344 37.562 -2.408 1 47.5 165 ASP B O 1
ATOM 2540 N N . ALA B 1 166 ? -2.258 37.469 -2.072 1 35.25 166 ALA B N 1
ATOM 2541 C CA . ALA B 1 166 ? -1.865 38.812 -1.649 1 35.25 166 ALA B CA 1
ATOM 2542 C C . ALA B 1 166 ? -1.676 39.719 -2.854 1 35.25 166 ALA B C 1
ATOM 2544 O O . ALA B 1 166 ? -1.184 39.312 -3.898 1 35.25 166 ALA B O 1
#

Radius of gyration: 21.59 Å; Cα contacts (8 Å, |Δi|>4): 893; chains: 2; bounding box: 38×72×46 Å

Solvent-accessible surface area (backbone atoms only — not comparable to full-atom values): 16732 Å² total; per-residue (Å²): 97,36,36,30,36,37,21,29,49,64,54,38,53,68,52,44,50,47,49,44,50,49,38,57,73,67,60,30,50,35,36,39,34,26,12,18,44,33,41,41,80,49,47,53,71,59,64,57,96,34,49,34,37,32,32,43,20,99,61,46,72,49,81,55,27,52,59,52,41,48,72,66,34,46,56,37,54,67,52,42,82,45,78,57,93,90,38,36,32,38,36,35,18,44,88,49,62,67,60,50,49,18,45,49,47,26,70,78,34,46,31,40,39,27,21,75,66,19,42,67,43,78,48,75,44,92,78,14,37,38,38,18,34,8,7,52,55,44,95,95,40,34,84,54,30,32,31,28,42,31,32,66,76,80,66,49,74,44,76,43,82,52,75,73,86,124,96,36,35,28,36,37,22,30,48,63,53,39,53,70,53,44,50,47,50,43,51,50,36,57,74,69,62,31,50,35,34,38,34,25,12,18,41,34,40,40,79,48,46,53,70,58,64,55,97,33,50,35,37,32,32,43,20,99,60,45,74,46,80,56,26,52,59,52,41,47,72,67,35,44,57,36,54,66,50,41,81,44,78,56,94,89,37,35,34,38,38,35,17,42,89,48,62,66,59,49,50,17,45,50,48,26,72,77,33,45,30,41,39,28,21,74,67,20,42,68,43,79,47,75,44,92,76,16,37,38,37,18,34,8,7,52,56,45,94,94,40,33,84,54,31,31,32,27,41,32,34,68,76,79,65,48,73,44,78,44,82,51,74,73,88,124

Organism: Haloferax mediterranei (strain ATCC 33500 / DSM 1411 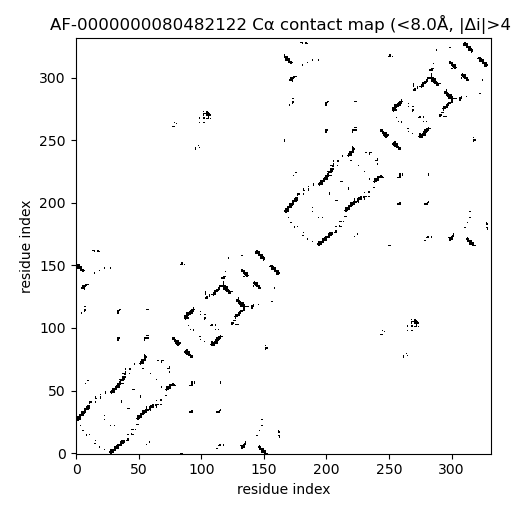/ JCM 8866 / NBRC 14739 / NCIMB 2177 / R-4) (NCBI:txid523841)

Secondary structure (DSSP, 8-state):
-EEEEE---TT-HHHHHHHHHHHHHTT-SEEEE-S---SHHHHGGG-SSSEEEE---TT---THHHHHHHTTSEE-SSEEEEEETTEEEEEE--SSHHHHHHHHHSS--SEEE--SS--EEEEEETTEEEEEE--S--TTS-SSEEEEEEETTT--EEEEEE----/-EEEEE---TT-HHHHHHHHHHHHHTT-SEEEE-S---SHHHHGGG-SSSEEEE---TT---THHHHHHHTTSEE-SSEEEEEETTEEEEEE--SSHHHHHHHHHSS--SEEE--SS--EEEEEETTEEEEEE--S--TTS-SSEEEEEEETTTTEEEEEEE----